Protein 1UPI (pdb70)

CATH classification: 2.60.120.10

Radius of gyration: 16.25 Å; Cα contacts (8 Å, |Δi|>4): 463; chains: 1; bounding box: 45×46×34 Å

Nearest PDB structures (foldseek):
  1upi-assembly1_A  TM=1.005E+00  e=9.737E-41  Mycobacterium tuberculosis
  2c0z-assembly1_A-2  TM=9.681E-01  e=1.392E-24  Streptomyces niveus NCIMB 11891
  4hn1-assembly1_B  TM=9.580E-01  e=3.065E-24  Streptomyces bikiniensis
  4hmz-assembly1_A  TM=9.584E-01  e=1.404E-23  Streptomyces bikiniensis
  1dzt-assembly1_B  TM=9.570E-01  e=3.969E-20  Salmonella enterica subsp. enterica serovar Typhimurium

B-factor: mean 31.11, std 10.79, range [10.07, 73.42]

Sequence (198 aa):
MKARELDVPGAWEITPTIHVDSRGLFFEWLTDHGFRAFAGHSLDVRQVNCSVSSAGVLRGLHFAQLPPSQAKYVTCVSGSVFDVVVDIREGSPTFGRWDSVLLDDQDRRTIYVSEGLAHGFLALQDNSTVMYLSAEYNPQREHTIATDPTLAVDWPLVDGAAPSLSDRDAAAPSFEDVRASGLLPRWEQTQRFIGEMR

Foldseek 3Di:
DDWAADPQGQKIKAFWDWAQDPVGIDTDLDDQVVCCVRLVFGAAWPDKDKDWAAAQAKDFFKWFFDVVIDKKKKAKQAAKKKKKKAQCAPPDPQHLEMDTDIHHNPRTMIMIHAHLITMMIGGHHGRTMMMMTHDDDDVVGMAGAPCAVSSNDDHCAHVHDHGDYDPPNVPGHHSVVCVVVVSGHHPVVSVVSSVVRD

GO terms:
  GO:0008830 dTDP-4-dehydrorhamnose 3,5-epimerase activity (F, IDA)
  GO:0019305 dTDP-rhamnose biosynthetic process (P, IDA)
  GO:0005515 protein binding (F, IPI)
  GO:0008830 dTDP-4-dehydrorhamnose 3,5-epimerase activity (F, IGI)
  GO:0000271 polysaccharide biosynthetic process (P, IGI)

Secondary structure (P-SEA, 3-state):
cbbbbcccccbbbbbccccccccccccccccaaaaaacccccccccbbbbbbbccccccccbbbccccccccbbbbcccccbbbbbcccccccccccccccccccccbbbbbbccccccccccccccbbbbccccccccccccccccccccccccccccbbbbbbcccccccccaaaaaaacccccaaaaaaaaaaac

Structure (mmCIF, N/CA/C/O backbone):
data_1UPI
#
_entry.id   1UPI
#
_cell.length_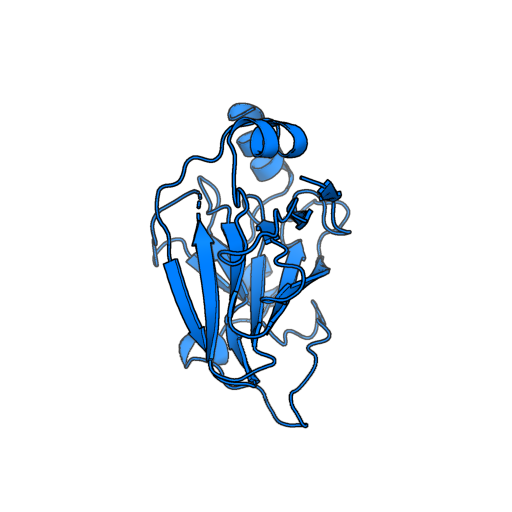a   64.905
_cell.length_b   64.905
_cell.length_c   87.203
_cell.angle_alpha   90.00
_cell.angle_beta   90.00
_cell.angle_gamma   120.00
#
_symmetry.space_group_name_H-M   'P 32 2 1'
#
loop_
_entity.id
_entity.type
_entity.pdbx_description
1 polymer 'DTDP-4-DEHYDRORHAMNOSE 3,5-EPIMERASE'
2 water water
#
loop_
_atom_site.group_PDB
_atom_site.id
_atom_site.type_symbol
_atom_site.label_atom_id
_atom_site.label_alt_id
_atom_site.label_comp_id
_atom_site.label_asym_id
_atom_site.label_entity_id
_atom_site.label_seq_id
_atom_site.pdbx_PDB_ins_code
_atom_site.Cartn_x
_atom_site.Cartn_y
_atom_site.Cartn_z
_atom_site.occupancy
_atom_site.B_iso_or_equiv
_atom_site.auth_seq_id
_atom_site.auth_comp_id
_atom_site.auth_asym_id
_atom_site.auth_atom_id
_atom_site.pdbx_PDB_model_num
ATOM 1 N N . MET A 1 21 ? -12.256 53.926 31.673 1.00 53.76 1 MET A N 1
ATOM 2 C CA . MET A 1 21 ? -12.749 52.965 30.650 1.00 52.69 1 MET A CA 1
ATOM 3 C C . MET A 1 21 ? -12.431 51.499 30.980 1.00 49.26 1 MET A C 1
ATOM 4 O O . MET A 1 21 ? -11.285 51.061 30.779 1.00 50.05 1 MET A O 1
ATOM 9 N N . LYS A 1 22 ? -13.455 50.753 31.422 1.00 42.87 2 LYS A N 1
ATOM 10 C CA . LYS A 1 22 ? -13.307 49.366 31.894 1.00 40.18 2 LYS A CA 1
ATOM 11 C C . LYS A 1 22 ? -12.972 48.403 30.712 1.00 34.89 2 LYS A C 1
ATOM 12 O O . LYS A 1 22 ? -13.615 48.438 29.711 1.00 28.23 2 LYS A O 1
ATOM 23 N N . ALA A 1 23 ? -11.912 47.607 30.845 1.00 29.62 3 ALA A N 1
ATOM 24 C CA . ALA A 1 23 ? -11.434 46.688 29.777 1.00 27.49 3 ALA A CA 1
ATOM 25 C C . ALA A 1 23 ? -11.370 45.297 30.416 1.00 24.37 3 ALA A C 1
ATOM 26 O O . ALA A 1 23 ? -10.772 45.136 31.470 1.00 23.91 3 ALA A O 1
ATOM 28 N N . ARG A 1 24 ? -12.096 44.350 29.835 1.00 24.36 4 ARG A N 1
ATOM 29 C CA . ARG A 1 24 ? -12.201 43.007 30.371 1.00 24.73 4 ARG A CA 1
ATOM 30 C C . ARG A 1 24 ? -11.700 42.066 29.265 1.00 25.72 4 ARG A C 1
ATOM 31 O O . ARG A 1 24 ? -12.281 42.041 28.170 1.00 23.57 4 ARG A O 1
ATOM 39 N N . GLU A 1 25 ? -10.642 41.304 29.556 1.00 26.90 5 GLU A N 1
ATOM 40 C CA . GLU A 1 25 ? -10.202 40.277 28.607 1.00 25.92 5 GLU A CA 1
ATOM 41 C C . GLU A 1 25 ? -11.261 39.201 28.431 1.00 28.47 5 GLU A C 1
ATOM 42 O O . GLU A 1 25 ? -11.894 38.689 29.401 1.00 24.58 5 GLU A O 1
ATOM 48 N N . LEU A 1 26 ? -11.457 38.860 27.162 1.00 24.33 6 LEU A N 1
ATOM 49 C CA . LEU A 1 26 ? -12.425 37.874 26.812 1.00 22.07 6 LEU A CA 1
ATOM 50 C C . LEU A 1 26 ? -11.809 36.465 27.074 1.00 22.32 6 LEU A C 1
ATOM 51 O O . LEU A 1 26 ? -10.603 36.349 27.392 1.00 24.66 6 LEU A O 1
ATOM 56 N N . ASP A 1 27 ? -12.639 35.465 26.877 1.00 29.89 7 ASP A N 1
ATOM 57 C CA . ASP A 1 27 ? -12.199 34.050 26.959 1.00 33.27 7 ASP A CA 1
ATOM 58 C C . ASP A 1 27 ? -11.175 33.686 25.900 1.00 33.40 7 ASP A C 1
ATOM 59 O O . ASP A 1 27 ? -10.463 32.677 26.037 1.00 32.78 7 ASP A O 1
ATOM 64 N N . VAL A 1 28 ? -11.143 34.464 24.807 1.00 26.09 8 VAL A N 1
ATOM 65 C CA . VAL A 1 28 ? -10.067 34.430 23.852 1.00 24.25 8 VAL A CA 1
ATOM 66 C C . VAL A 1 28 ? -9.030 35.462 24.257 1.00 27.14 8 VAL A C 1
ATOM 67 O O . VAL A 1 28 ? -9.240 36.710 24.071 1.00 23.56 8 VAL A O 1
ATOM 71 N N . PRO A 1 29 ? -7.888 35.031 24.749 1.00 28.26 9 PRO A N 1
ATOM 72 C CA . PRO A 1 29 ? -6.861 35.993 25.137 1.00 28.60 9 PRO A CA 1
ATOM 73 C C . PRO A 1 29 ? -6.431 36.894 23.972 1.00 30.61 9 PRO A C 1
ATOM 74 O O . PRO A 1 29 ? -6.334 36.418 22.843 1.00 25.14 9 PRO A O 1
ATOM 78 N N . GLY A 1 30 ? -6.203 38.192 24.240 1.00 28.34 10 GLY A N 1
ATOM 79 C CA . GLY A 1 30 ? -5.846 39.128 23.191 1.00 25.29 10 GLY A CA 1
ATOM 80 C C . GLY A 1 30 ? -7.095 39.743 22.550 1.00 22.07 10 GLY A C 1
ATOM 81 O O . GLY A 1 30 ? -6.963 40.461 21.551 1.00 25.17 10 GLY A O 1
ATOM 82 N N . ALA A 1 31 ? -8.276 39.429 23.042 1.00 19.94 11 ALA A N 1
ATOM 83 C CA . ALA A 1 31 ? -9.509 40.169 22.695 1.00 19.07 11 ALA A CA 1
ATOM 84 C C . ALA A 1 31 ? -10.107 40.713 23.957 1.00 24.17 11 ALA A C 1
ATOM 85 O O . ALA A 1 31 ? -10.078 40.066 24.999 1.00 22.18 11 ALA A O 1
ATOM 87 N N . TRP A 1 32 ? -10.606 41.941 23.894 1.00 19.26 12 TRP A N 1
ATOM 88 C CA . TRP A 1 32 ? -11.103 42.609 25.058 1.00 21.57 12 TRP A CA 1
ATOM 89 C C . TRP A 1 32 ? -12.435 43.287 24.808 1.00 21.93 12 TRP A C 1
ATOM 90 O O . TRP A 1 32 ? -12.685 43.759 23.717 1.00 20.74 12 TRP A O 1
ATOM 110 N N . GLU A 1 33 ? -13.284 43.286 25.825 1.00 19.84 13 GLU A N 1
ATOM 111 C CA . GLU A 1 33 ? -14.494 44.097 25.841 1.00 18.60 13 GLU A CA 1
ATOM 112 C C . GLU A 1 33 ? -14.191 45.379 26.630 1.00 21.65 13 GLU A C 1
ATOM 113 O O . GLU A 1 33 ? -13.775 45.333 27.806 1.00 19.89 13 GLU A O 1
ATOM 119 N N . ILE A 1 34 ? -14.410 46.524 25.979 1.00 20.55 14 ILE A N 1
ATOM 120 C CA . ILE A 1 34 ? -14.176 47.820 26.571 1.00 23.87 14 ILE A CA 1
ATOM 121 C C . ILE A 1 34 ? -15.516 48.477 26.829 1.00 19.75 14 ILE A C 1
ATOM 122 O O . ILE A 1 34 ? -16.392 48.501 25.947 1.00 22.83 14 ILE A O 1
ATOM 127 N N . THR A 1 35 ? -15.699 49.004 28.031 1.00 19.69 15 THR A N 1
ATOM 128 C CA . THR A 1 35 ? -16.918 49.749 28.361 1.00 18.93 15 THR A CA 1
ATOM 129 C C . THR A 1 35 ? -16.540 51.152 28.685 1.00 24.16 15 THR A C 1
ATOM 130 O O . THR A 1 35 ? -15.747 51.362 29.599 1.00 25.08 15 THR A O 1
ATOM 134 N N . PRO A 1 36 ? -17.102 52.135 27.958 1.00 22.99 16 PRO A N 1
ATOM 135 C CA . PRO A 1 36 ? -16.703 53.523 28.166 1.00 22.80 16 PRO A CA 1
ATOM 136 C C . PRO A 1 36 ? -17.360 54.112 29.388 1.00 21.63 16 PRO A C 1
ATOM 137 O O . PRO A 1 36 ? -18.336 53.616 29.902 1.00 21.14 16 PRO A O 1
ATOM 141 N N . THR A 1 37 ? -16.788 55.199 29.815 1.00 20.45 17 THR A N 1
ATOM 142 C CA . THR A 1 37 ? -17.406 56.103 30.800 1.00 26.72 17 THR A CA 1
ATOM 143 C C . THR A 1 37 ? -18.200 57.107 29.979 1.00 22.74 17 THR A C 1
ATOM 144 O O . THR A 1 37 ? -17.583 57.878 29.184 1.00 26.98 17 THR A O 1
ATOM 148 N N . ILE A 1 38 ? -19.512 57.066 30.119 1.00 24.60 18 ILE A N 1
ATOM 149 C CA . ILE A 1 38 ? -20.425 57.887 29.337 1.00 24.59 18 ILE A CA 1
ATOM 150 C C . ILE A 1 38 ? -20.821 59.092 30.200 1.00 28.43 18 ILE A C 1
ATOM 151 O O . ILE A 1 38 ? -21.354 58.925 31.299 1.00 28.68 18 ILE A O 1
ATOM 156 N N . HIS A 1 39 ? -20.565 60.279 29.684 1.00 25.33 19 HIS A N 1
ATOM 157 C CA . HIS A 1 39 ? -20.865 61.520 30.382 1.00 27.05 19 HIS A CA 1
ATOM 158 C C . HIS A 1 39 ? -22.174 62.010 29.837 1.00 30.33 19 HIS A C 1
ATOM 159 O O . HIS A 1 39 ? -22.313 62.259 28.632 1.00 26.83 19 HIS A O 1
ATOM 166 N N . VAL A 1 40 ? -23.169 62.139 30.696 1.00 31.22 20 VAL A N 1
ATOM 167 C CA . VAL A 1 40 ? -24.495 62.513 30.242 1.00 31.99 20 VAL A CA 1
ATOM 168 C C . VAL A 1 40 ? -24.769 63.921 30.770 1.00 32.97 20 VAL A C 1
ATOM 169 O O . VAL A 1 40 ? -24.387 64.274 31.883 1.00 33.31 20 VAL A O 1
ATOM 173 N N . ASP A 1 41 ? -25.350 64.751 29.918 1.00 31.80 21 ASP A N 1
ATOM 174 C CA . ASP A 1 41 ? -25.722 66.114 30.327 1.00 31.87 21 ASP A CA 1
ATOM 175 C C . ASP A 1 41 ? -26.913 66.617 29.516 1.00 29.21 21 ASP A C 1
ATOM 176 O O . ASP A 1 41 ? -27.579 65.851 28.770 1.00 33.53 21 ASP A O 1
ATOM 181 N N . SER A 1 42 ? -27.234 67.893 29.696 1.00 32.30 22 SER A N 1
ATOM 182 C CA . SER A 1 42 ? -28.420 68.459 29.058 1.00 32.68 22 SER A CA 1
ATOM 183 C C . SER A 1 42 ? -28.359 68.400 27.526 1.00 31.47 22 SER A C 1
ATOM 184 O O . SER A 1 42 ? -29.402 68.329 26.865 1.00 36.63 22 SER A O 1
ATOM 187 N N . ARG A 1 43 ? -27.137 68.424 26.979 1.00 32.26 23 ARG A N 1
ATOM 188 C CA . ARG A 1 43 ? -26.931 68.365 25.535 1.00 30.50 23 ARG A CA 1
ATOM 189 C C . ARG A 1 43 ? -27.062 66.994 24.954 1.00 29.58 23 ARG A C 1
ATOM 190 O O . ARG A 1 43 ? -27.331 66.858 23.784 1.00 28.16 23 ARG A O 1
ATOM 198 N N . GLY A 1 44 ? -26.866 65.956 25.764 1.00 29.71 24 GLY A N 1
ATOM 199 C CA . GLY A 1 44 ? -26.904 64.603 25.243 1.00 29.10 24 GLY A CA 1
ATOM 200 C C . GLY A 1 44 ? -25.872 63.836 26.026 1.00 26.43 24 GLY A C 1
ATOM 201 O O . GLY A 1 44 ? -25.818 63.933 27.233 1.00 26.42 24 GLY A O 1
ATOM 202 N N . LEU A 1 45 ? -24.991 63.119 25.319 1.00 28.06 25 LEU A N 1
ATOM 203 C CA . LEU A 1 45 ? -23.891 62.454 25.970 1.00 25.99 25 LEU A CA 1
ATOM 204 C C . LEU A 1 45 ? -22.587 62.559 25.143 1.00 24.68 25 LEU A C 1
ATOM 205 O O . LEU A 1 45 ? -22.662 62.876 23.950 1.00 23.72 25 LEU A O 1
ATOM 210 N N . PHE A 1 46 ? -21.457 62.323 25.816 1.00 25.28 26 PHE A N 1
ATOM 211 C CA . PHE A 1 46 ? -20.112 62.282 25.231 1.00 24.99 26 PHE A CA 1
ATOM 212 C C . PHE A 1 46 ? -19.347 61.170 25.885 1.00 27.21 26 PHE A C 1
ATOM 213 O O . PHE A 1 46 ? -19.501 60.926 27.087 1.00 22.33 26 PHE A O 1
ATOM 228 N N . PHE A 1 47 ? -18.464 60.553 25.110 1.00 21.23 27 PHE A N 1
ATOM 229 C CA . PHE A 1 47 ? -17.506 59.672 25.717 1.00 21.49 27 PHE A CA 1
ATOM 230 C C . PHE A 1 47 ? -16.254 59.601 24.877 1.00 19.76 27 PHE A C 1
ATOM 231 O O . PHE A 1 47 ? -16.274 59.939 23.681 1.00 19.99 27 PHE A O 1
ATOM 239 N N . GLU A 1 48 ? -15.176 59.116 25.479 1.00 19.95 28 GLU A N 1
ATOM 240 C CA . GLU A 1 48 ? -13.957 58.890 24.743 1.00 20.41 28 GLU A CA 1
ATOM 241 C C . GLU A 1 48 ? -14.031 57.422 24.297 1.00 20.46 28 GLU A C 1
ATOM 242 O O . GLU A 1 48 ? -14.164 56.504 25.132 1.00 22.54 28 GLU A O 1
ATOM 248 N N . TRP A 1 49 ? -14.098 57.218 23.005 1.00 17.35 29 TRP A N 1
ATOM 249 C CA . TRP A 1 49 ? -14.145 55.879 22.440 1.00 18.11 29 TRP A CA 1
ATOM 250 C C . TRP A 1 49 ? -12.804 55.173 22.568 1.00 19.39 29 TRP A C 1
ATOM 251 O O . TRP A 1 49 ? -12.721 54.009 23.029 1.00 17.07 29 TRP A O 1
ATOM 262 N N . LEU A 1 50 ? -11.774 55.838 22.108 1.00 18.02 30 LEU A N 1
ATOM 263 C CA . LEU A 1 50 ? -10.430 55.381 22.300 1.00 17.56 30 LEU A CA 1
ATOM 264 C C . LEU A 1 50 ? -9.654 56.500 22.918 1.00 15.76 30 LEU A C 1
ATOM 265 O O . LEU A 1 50 ? -9.733 57.647 22.465 1.00 18.70 30 LEU A O 1
ATOM 270 N N . THR A 1 51 ? -8.765 56.152 23.827 1.00 18.51 31 THR A N 1
ATOM 271 C CA . THR A 1 51 ? -7.668 57.018 24.164 1.00 17.13 31 THR A CA 1
ATOM 272 C C . THR A 1 51 ? -6.405 56.194 24.128 1.00 20.23 31 THR A C 1
ATOM 273 O O . THR A 1 51 ? -6.422 55.036 24.424 1.00 21.32 31 THR A O 1
ATOM 277 N N . ASP A 1 52 ? -5.315 56.833 23.789 1.00 20.00 32 ASP A N 1
ATOM 278 C CA . ASP A 1 52 ? -4.035 56.176 23.704 1.00 21.97 32 ASP A CA 1
ATOM 279 C C . ASP A 1 52 ? -3.668 55.642 25.073 1.00 23.54 32 ASP A C 1
ATOM 280 O O . ASP A 1 52 ? -3.254 54.481 25.203 1.00 24.30 32 ASP A O 1
ATOM 285 N N . HIS A 1 53 ? -3.907 56.414 26.123 1.00 26.77 33 HIS A N 1
ATOM 286 C CA . HIS A 1 53 ? -3.511 55.937 27.469 1.00 26.99 33 HIS A CA 1
ATOM 287 C C . HIS A 1 53 ? -4.337 54.735 27.888 1.00 23.54 33 HIS A C 1
ATOM 288 O O . HIS A 1 53 ? -3.788 53.769 28.424 1.00 27.59 33 HIS A O 1
ATOM 295 N N . GLY A 1 54 ? -5.629 54.757 27.600 1.00 18.28 34 GLY A N 1
ATOM 296 C CA . GLY A 1 54 ? -6.574 53.714 27.950 1.00 22.03 34 GLY A CA 1
ATOM 297 C C . GLY A 1 54 ? -6.254 52.450 27.150 1.00 22.34 34 GLY A C 1
ATOM 298 O O . GLY A 1 54 ? -6.245 51.362 27.704 1.00 24.06 34 GLY A O 1
ATOM 299 N N . PHE A 1 55 ? -5.974 52.615 25.858 1.00 20.95 35 PHE A N 1
ATOM 300 C CA . PHE A 1 55 ? -5.633 51.506 24.983 1.00 18.09 35 PHE A CA 1
ATOM 301 C C . PHE A 1 55 ? -4.343 50.856 25.442 1.00 24.32 35 PHE A C 1
ATOM 302 O O . PHE A 1 55 ? -4.275 49.606 25.654 1.00 22.53 35 PHE A O 1
ATOM 310 N N . ARG A 1 56 ? -3.326 51.679 25.596 1.00 23.20 36 ARG A N 1
ATOM 311 C CA . ARG A 1 56 ? -2.006 51.160 25.996 1.00 30.57 36 ARG A CA 1
ATOM 312 C C . ARG A 1 56 ? -2.100 50.346 27.263 1.00 30.69 36 ARG A C 1
ATOM 313 O O . ARG A 1 56 ? -1.368 49.359 27.408 1.00 35.25 36 ARG A O 1
ATOM 321 N N . ALA A 1 57 ? -2.999 50.714 28.169 1.00 29.61 37 ALA A N 1
ATOM 322 C CA . ALA A 1 57 ? -3.116 50.088 29.486 1.00 31.75 37 ALA A CA 1
ATOM 323 C C . ALA A 1 57 ? -3.444 48.617 29.422 1.00 31.49 37 ALA A C 1
ATOM 324 O O . ALA A 1 57 ? -3.019 47.838 30.270 1.00 32.34 37 ALA A O 1
ATOM 326 N N . PHE A 1 58 ? -4.315 48.265 28.494 1.00 28.81 38 PHE A N 1
ATOM 327 C CA . PHE A 1 58 ? -4.746 46.903 28.375 1.00 28.82 38 PHE A CA 1
ATOM 328 C C . PHE A 1 58 ? -3.943 46.192 27.273 1.00 28.95 38 PHE A C 1
ATOM 329 O O . PHE A 1 58 ? -3.650 44.996 27.416 1.00 33.12 38 PHE A O 1
ATOM 337 N N . ALA A 1 59 ? -3.572 46.896 26.195 1.00 28.10 39 ALA A N 1
ATOM 338 C CA . ALA A 1 59 ? -2.945 46.265 25.036 1.00 32.48 39 ALA A CA 1
ATOM 339 C C . ALA A 1 59 ? -1.404 46.274 25.155 1.00 33.34 39 ALA A C 1
ATOM 340 O O . ALA A 1 59 ? -0.730 45.526 24.496 1.00 36.61 39 ALA A O 1
ATOM 342 N N . GLY A 1 60 ? -0.864 47.096 26.026 1.00 35.76 40 GLY A N 1
ATOM 343 C CA . GLY A 1 60 ? 0.581 47.238 26.190 1.00 34.83 40 GLY A CA 1
ATOM 344 C C . GLY A 1 60 ? 1.312 47.968 25.084 1.00 31.26 40 GLY A C 1
ATOM 345 O O . GLY A 1 60 ? 2.538 48.016 25.095 1.00 35.68 40 GLY A O 1
ATOM 346 N N . HIS A 1 61 ? 0.601 48.511 24.090 1.00 28.14 41 HIS A N 1
ATOM 347 C CA . HIS A 1 61 ? 1.214 49.308 23.036 1.00 26.91 41 HIS A CA 1
ATOM 348 C C . HIS A 1 61 ? 0.122 50.225 22.469 1.00 25.14 41 HIS A C 1
ATOM 349 O O . HIS A 1 61 ? -1.033 50.081 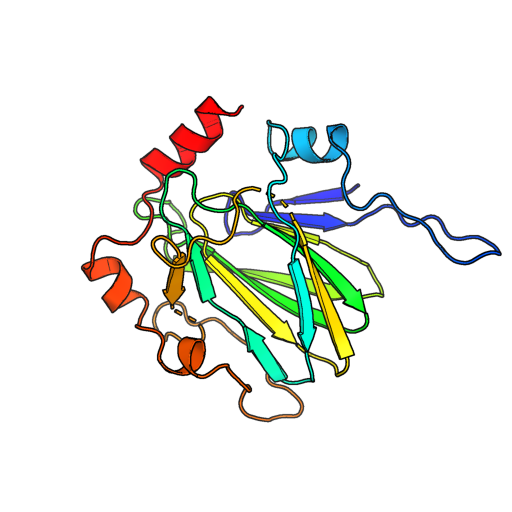22.864 1.00 28.46 41 HIS A O 1
ATOM 356 N N . SER A 1 62 ? 0.512 51.144 21.589 1.00 27.57 42 SER A N 1
ATOM 357 C CA . SER A 1 62 ? -0.407 52.123 21.028 1.00 25.17 42 SER A CA 1
ATOM 358 C C . SER A 1 62 ? -1.051 51.500 19.826 1.00 26.40 42 SER A C 1
ATOM 359 O O . SER A 1 62 ? -0.407 50.784 19.078 1.00 27.48 42 SER A O 1
ATOM 362 N N . LEU A 1 63 ? -2.319 51.798 19.618 1.00 19.68 43 LEU A N 1
ATOM 363 C CA . LEU A 1 63 ? -2.958 51.415 18.399 1.00 21.35 43 LEU A CA 1
ATOM 364 C C . LEU A 1 63 ? -2.605 52.310 17.185 1.00 23.60 43 LEU A C 1
ATOM 365 O O . LEU A 1 63 ? -2.845 53.512 17.161 1.00 19.64 43 LEU A O 1
ATOM 370 N N . ASP A 1 64 ? -2.003 51.724 16.167 1.00 22.99 44 ASP A N 1
ATOM 371 C CA . ASP A 1 64 ? -1.652 52.419 14.933 1.00 22.21 44 ASP A CA 1
ATOM 372 C C . ASP A 1 64 ? -2.796 52.358 13.946 1.00 24.36 44 ASP A C 1
ATOM 373 O O . ASP A 1 64 ? -2.917 51.443 13.105 1.00 25.14 44 ASP A O 1
ATOM 378 N N . VAL A 1 65 ? -3.655 53.363 13.998 1.00 17.44 45 VAL A N 1
ATOM 379 C CA . VAL A 1 65 ? -4.821 53.425 13.138 1.00 18.03 45 VAL A CA 1
ATOM 380 C C . VAL A 1 65 ? -4.477 53.808 11.735 1.00 20.97 45 VAL A C 1
ATOM 381 O O . VAL A 1 65 ? -4.081 54.949 11.445 1.00 24.81 45 VAL A O 1
ATOM 385 N N . ARG A 1 66 ? -4.565 52.847 10.826 1.00 17.36 46 ARG A N 1
ATOM 386 C CA . ARG A 1 66 ? -4.278 53.044 9.427 1.00 17.79 46 ARG A CA 1
ATOM 387 C C . ARG A 1 66 ? -5.476 53.123 8.508 1.00 21.08 46 ARG A C 1
ATOM 388 O O . ARG A 1 66 ? -5.384 53.515 7.364 1.00 20.17 46 ARG A O 1
ATOM 396 N N . GLN A 1 67 ? -6.610 52.698 9.047 1.00 17.02 47 GLN A N 1
ATOM 397 C CA . GLN A 1 67 ? -7.877 52.702 8.351 1.00 17.31 47 GLN A CA 1
ATOM 398 C C . GLN A 1 67 ? -8.981 52.621 9.375 1.00 14.28 47 GLN A C 1
ATOM 399 O O . GLN A 1 67 ? -8.816 52.111 10.464 1.00 16.24 47 GLN A O 1
ATOM 405 N N . VAL A 1 68 ? -10.102 53.277 9.040 1.00 15.95 48 VAL A N 1
ATOM 406 C CA . VAL A 1 68 ? -11.329 53.242 9.779 1.00 15.68 48 VAL A CA 1
ATOM 407 C C . VAL A 1 68 ? -12.501 53.035 8.830 1.00 14.96 48 VAL A C 1
ATOM 408 O O . VAL A 1 68 ? -12.710 53.726 7.876 1.00 17.36 48 VAL A O 1
ATOM 412 N N . ASN A 1 69 ? -13.275 51.987 9.113 1.00 17.01 49 ASN A N 1
ATOM 413 C CA . ASN A 1 69 ? -14.378 51.574 8.305 1.00 18.26 49 ASN A CA 1
ATOM 414 C C . ASN A 1 69 ? -15.691 51.712 9.037 1.00 17.09 49 ASN A C 1
ATOM 415 O O . ASN A 1 69 ? -15.734 51.727 10.251 1.00 18.58 49 ASN A O 1
ATOM 420 N N . CYS A 1 70 ? -16.767 51.831 8.293 1.00 18.04 50 CYS A N 1
ATOM 421 C CA . CYS A 1 70 ? -18.096 51.982 8.821 1.00 19.72 50 CYS A CA 1
ATOM 422 C C . CYS A 1 70 ? -19.065 51.163 7.955 1.00 20.76 50 CYS A C 1
ATOM 423 O O . CYS A 1 70 ? -19.008 51.203 6.724 1.00 20.61 50 CYS A O 1
ATOM 426 N N . SER A 1 71 ? -19.932 50.397 8.584 1.00 21.20 51 SER A N 1
ATOM 427 C CA . SER A 1 71 ? -20.993 49.732 7.890 1.00 22.75 51 SER A CA 1
ATOM 428 C C . SER A 1 71 ? -22.317 50.031 8.555 1.00 19.28 51 SER A C 1
ATOM 429 O O . SER A 1 71 ? -22.401 50.247 9.787 1.00 18.58 51 SER A O 1
ATOM 432 N N . VAL A 1 72 ? -23.388 49.980 7.740 1.00 21.17 52 VAL A N 1
ATOM 433 C CA . VAL A 1 72 ? -24.722 50.013 8.242 1.00 23.12 52 VAL A CA 1
ATOM 434 C C . VAL A 1 72 ? -25.365 48.711 7.733 1.00 24.79 52 VAL A C 1
ATOM 435 O O . VAL A 1 72 ? -25.202 48.298 6.551 1.00 26.28 52 VAL A O 1
ATOM 439 N N . SER A 1 73 ? -25.996 48.039 8.683 1.00 26.71 53 SER A N 1
ATOM 440 C CA . SER A 1 73 ? -26.532 46.717 8.433 1.00 25.75 53 SER A CA 1
ATOM 441 C C . SER A 1 73 ? -27.986 46.601 8.860 1.00 21.05 53 SER A C 1
ATOM 442 O O . SER A 1 73 ? -28.406 47.082 9.898 1.00 24.33 53 SER A O 1
ATOM 445 N N . SER A 1 74 ? -28.758 45.872 8.069 1.00 25.59 54 SER A N 1
ATOM 446 C CA . SER A 1 74 ? -30.112 45.559 8.548 1.00 29.43 54 SER A CA 1
ATOM 447 C C . SER A 1 74 ? -30.093 44.299 9.423 1.00 28.52 54 SER A C 1
ATOM 448 O O . SER A 1 74 ? -29.075 43.603 9.538 1.00 28.57 54 SER A O 1
ATOM 451 N N . ALA A 1 75 ? -31.193 44.069 10.103 1.00 29.93 55 ALA A N 1
ATOM 452 C CA . ALA A 1 75 ? -31.346 42.971 11.049 1.00 33.11 55 ALA A CA 1
ATOM 453 C C . ALA A 1 75 ? -31.031 41.647 10.370 1.00 31.90 55 ALA A C 1
ATOM 454 O O . ALA A 1 75 ? -31.408 41.438 9.226 1.00 35.55 55 ALA A O 1
ATOM 456 N N . GLY A 1 76 ? -30.241 40.784 11.027 1.00 32.06 56 GLY A N 1
ATOM 457 C CA . GLY A 1 76 ? -29.854 39.501 10.464 1.00 28.22 56 GLY A CA 1
ATOM 458 C C . GLY A 1 76 ? -28.674 39.431 9.504 1.00 31.10 56 GLY A C 1
ATOM 459 O O . GLY A 1 76 ? -28.246 38.357 9.080 1.00 31.01 56 GLY A O 1
ATOM 460 N N . VAL A 1 77 ? -28.050 40.568 9.221 1.00 29.42 57 VAL A N 1
ATOM 461 C CA . VAL A 1 77 ? -26.880 40.551 8.399 1.00 23.00 57 VAL A CA 1
ATOM 462 C C . VAL A 1 77 ? -25.701 40.037 9.227 1.00 25.71 57 VAL A C 1
ATOM 463 O O . VAL A 1 77 ? -25.501 40.477 10.337 1.00 25.06 57 VAL A O 1
ATOM 467 N N . LEU A 1 78 ? -24.947 39.126 8.675 1.00 26.16 58 LEU A N 1
ATOM 468 C CA . LEU A 1 78 ? -23.776 38.576 9.327 1.00 28.55 58 LEU A CA 1
ATOM 469 C C . LEU A 1 78 ? -22.577 38.847 8.422 1.00 27.17 58 LEU A C 1
ATOM 470 O O . LEU A 1 78 ? -22.545 38.435 7.251 1.00 24.67 58 LEU A O 1
ATOM 475 N N . ARG A 1 79 ? -21.595 39.590 8.957 1.00 25.36 59 ARG A N 1
ATOM 476 C CA . ARG A 1 79 ? -20.362 39.837 8.280 1.00 21.51 59 ARG A CA 1
ATOM 477 C C . ARG A 1 79 ? -19.251 39.128 8.998 1.00 26.53 59 ARG A C 1
ATOM 478 O O . ARG A 1 79 ? -19.100 39.322 10.185 1.00 24.14 59 ARG A O 1
ATOM 486 N N . GLY A 1 80 ? -18.496 38.311 8.291 1.00 25.60 60 GLY A N 1
ATOM 487 C CA . GLY A 1 80 ? -17.433 37.555 8.896 1.00 24.48 60 GLY A CA 1
ATOM 488 C C . GLY A 1 80 ? -17.360 36.169 8.311 1.00 27.40 60 GLY A C 1
ATOM 489 O O . GLY A 1 80 ? -18.153 35.828 7.436 1.00 30.27 60 GLY A O 1
ATOM 490 N N . LEU A 1 81 ? -16.404 35.381 8.769 1.00 24.02 61 LEU A N 1
ATOM 491 C CA . LEU A 1 81 ? -15.450 35.729 9.802 1.00 24.07 61 LEU A CA 1
ATOM 492 C C . LEU A 1 81 ? -14.128 36.054 9.152 1.00 23.62 61 LEU A C 1
ATOM 493 O O . LEU A 1 81 ? -13.609 35.273 8.378 1.00 24.39 61 LEU A O 1
ATOM 498 N N . HIS A 1 82 ? -13.599 37.250 9.401 1.00 20.83 62 HIS A N 1
ATOM 499 C CA . HIS A 1 82 ? -12.407 37.717 8.714 1.00 19.57 62 HIS A CA 1
ATOM 500 C C . HIS A 1 82 ? -11.201 37.728 9.567 1.00 18.11 62 HIS A C 1
ATOM 501 O O . HIS A 1 82 ? -11.305 38.028 10.776 1.00 22.41 62 HIS A O 1
ATOM 508 N N . PHE A 1 83 ? -10.067 37.528 8.933 1.00 19.46 63 PHE A N 1
ATOM 509 C CA . PHE A 1 83 ? -8.778 37.722 9.524 1.00 19.85 63 PHE A CA 1
ATOM 510 C C . PHE A 1 83 ? -7.797 38.167 8.490 1.00 20.16 63 PHE A C 1
ATOM 511 O O . PHE A 1 83 ? -8.051 38.078 7.290 1.00 25.10 63 PHE A O 1
ATOM 519 N N . ALA A 1 84 ? -6.649 38.632 8.955 1.00 20.14 64 ALA A N 1
ATOM 520 C CA . ALA A 1 84 ? -5.557 39.024 8.100 1.00 23.02 64 ALA A CA 1
ATOM 521 C C . ALA A 1 84 ? -4.281 38.300 8.506 1.00 23.96 64 ALA A C 1
ATOM 522 O O . ALA A 1 84 ? -3.942 38.146 9.684 1.00 22.78 64 ALA A O 1
ATOM 524 N N . GLN A 1 85 ? -3.539 37.851 7.492 1.00 30.04 65 GLN A N 1
ATOM 525 C CA . GLN A 1 85 ? -2.267 37.160 7.721 1.00 31.48 65 GLN A CA 1
ATOM 526 C C . GLN A 1 85 ? -1.235 37.995 8.480 1.00 32.87 65 GLN A C 1
ATOM 527 O O . GLN A 1 85 ? -1.127 39.203 8.298 1.00 29.61 65 GLN A O 1
ATOM 533 N N . LEU A 1 86 ? -0.458 37.339 9.322 1.00 30.52 66 LEU A N 1
ATOM 534 C CA . LEU A 1 86 ? 0.613 38.008 10.001 1.00 36.32 66 LEU A CA 1
ATOM 535 C C . LEU A 1 86 ? 1.883 37.965 9.116 1.00 39.64 66 LEU A C 1
ATOM 536 O O . LEU A 1 86 ? 2.046 36.999 8.371 1.00 41.27 66 LEU A O 1
ATOM 541 N N . PRO A 1 87 ? 2.722 39.014 9.094 1.00 39.32 67 PRO A N 1
ATOM 542 C CA . PRO A 1 87 ? 2.427 40.349 9.609 1.00 39.09 67 PRO A CA 1
ATOM 543 C C . PRO A 1 87 ? 1.925 41.259 8.459 1.00 39.61 67 PRO A C 1
ATOM 544 O O . PRO A 1 87 ? 2.037 40.877 7.275 1.00 39.88 67 PRO A O 1
ATOM 548 N N . PRO A 1 88 ? 1.363 42.423 8.786 1.00 36.33 68 PRO A N 1
ATOM 549 C CA . PRO A 1 88 ? 1.143 42.871 10.174 1.00 32.22 68 PRO A CA 1
ATOM 550 C C . PRO A 1 88 ? -0.219 42.434 10.713 1.00 30.73 68 PRO A C 1
ATOM 551 O O . PRO A 1 88 ? -0.587 42.897 11.786 1.00 27.59 68 PRO A O 1
ATOM 555 N N . SER A 1 89 ? -0.947 41.606 9.970 1.00 28.57 69 SER A N 1
ATOM 556 C CA . SER A 1 89 ? -2.330 41.246 10.256 1.00 26.96 69 SER A CA 1
ATOM 557 C C . S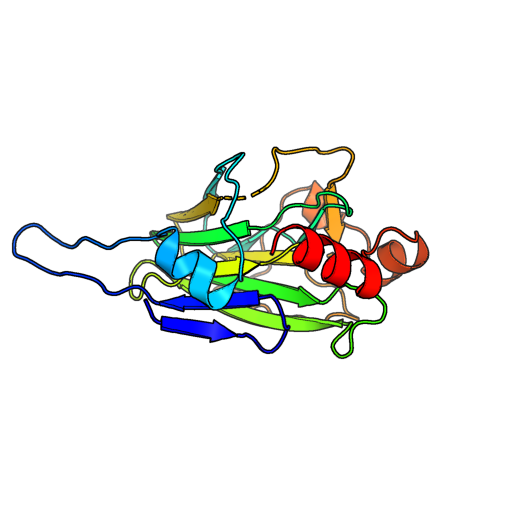ER A 1 89 ? -3.190 42.538 10.303 1.00 26.05 69 SER A C 1
ATOM 558 O O . SER A 1 89 ? -2.905 43.480 9.602 1.00 21.74 69 SER A O 1
ATOM 561 N N . GLN A 1 90 ? -4.249 42.533 11.071 1.00 24.38 70 GLN A N 1
ATOM 562 C CA . GLN A 1 90 ? -5.142 43.718 11.142 1.00 23.25 70 GLN A CA 1
ATOM 563 C C . GLN A 1 90 ? -5.927 43.651 12.441 1.00 24.41 70 GLN A C 1
ATOM 564 O O . GLN A 1 90 ? -6.908 42.914 12.551 1.00 25.84 70 GLN A O 1
ATOM 570 N N . ALA A 1 91 ? -5.443 44.378 13.443 1.00 18.96 71 ALA A N 1
ATOM 571 C CA . ALA A 1 91 ? -6.141 44.513 14.736 1.00 18.64 71 ALA A CA 1
ATOM 572 C C . ALA A 1 91 ? -7.341 45.416 14.488 1.00 17.64 71 ALA A C 1
ATOM 573 O O . ALA A 1 91 ? -7.236 46.333 13.640 1.00 20.18 71 ALA A O 1
ATOM 575 N N . LYS A 1 92 ? -8.434 45.171 15.197 1.00 18.42 72 LYS A N 1
ATOM 576 C CA . LYS A 1 92 ? -9.697 45.902 15.020 1.00 14.99 72 LYS A CA 1
ATOM 577 C C . LYS A 1 92 ? -10.249 46.387 16.350 1.00 19.77 72 LYS A C 1
ATOM 578 O O . LYS A 1 92 ? -10.324 45.620 17.315 1.00 18.97 72 LYS A O 1
ATOM 584 N N . TYR A 1 93 ? -10.724 47.649 16.393 1.00 15.45 73 TYR A N 1
ATOM 585 C CA . TYR A 1 93 ? -11.294 48.199 17.584 1.00 14.27 73 TYR A CA 1
ATOM 586 C C . TYR A 1 93 ? -12.693 48.595 17.164 1.00 18.75 73 TYR A C 1
ATOM 587 O O . TYR A 1 93 ? -12.912 49.513 16.372 1.00 14.19 73 TYR A O 1
ATOM 596 N N . VAL A 1 94 ? -13.662 47.821 17.630 1.00 14.84 74 VAL A N 1
ATOM 597 C CA . VAL A 1 94 ? -14.948 47.745 16.950 1.00 16.89 74 VAL A CA 1
ATOM 598 C C . VAL A 1 94 ? -16.079 48.199 17.855 1.00 17.38 74 VAL A C 1
ATOM 599 O O . VAL A 1 94 ? -16.168 47.800 19.002 1.00 17.68 74 VAL A O 1
ATOM 603 N N . THR A 1 95 ? -16.954 49.091 17.388 1.00 14.58 75 THR A N 1
ATOM 604 C CA . THR A 1 95 ? -18.077 49.523 18.146 1.00 17.60 75 THR A CA 1
ATOM 605 C C . THR A 1 95 ? -19.303 49.702 17.288 1.00 17.15 75 THR A C 1
ATOM 606 O O . THR A 1 95 ? -19.243 49.809 16.049 1.00 18.15 75 THR A O 1
ATOM 610 N N . CYS A 1 96 ? -20.444 49.675 17.974 1.00 18.67 76 CYS A N 1
ATOM 611 C CA . CYS A 1 96 ? -21.721 49.945 17.398 1.00 19.07 76 CYS A CA 1
ATOM 612 C C . CYS A 1 96 ? -22.246 51.283 17.890 1.00 18.53 76 CYS A C 1
ATOM 613 O O . CYS A 1 96 ? -22.377 51.554 19.117 1.00 18.53 76 CYS A O 1
ATOM 616 N N . VAL A 1 97 ? -22.574 52.146 16.925 1.00 23.52 77 VAL A N 1
ATOM 617 C CA . VAL A 1 97 ? -22.990 53.514 17.250 1.00 24.51 77 VAL A CA 1
ATOM 618 C C . VAL A 1 97 ? -24.487 53.765 17.021 1.00 27.15 77 VAL A C 1
ATOM 619 O O . VAL A 1 97 ? -24.981 54.835 17.334 1.00 25.81 77 VAL A O 1
ATOM 623 N N . SER A 1 98 ? -25.192 52.799 16.449 1.00 27.51 78 SER A N 1
ATOM 624 C CA . SER A 1 98 ? -26.648 52.864 16.312 1.00 26.59 78 SER A CA 1
ATOM 625 C C . SER A 1 98 ? -27.127 51.420 16.157 1.00 24.38 78 SER A C 1
ATOM 626 O O . SER A 1 98 ? -26.464 50.60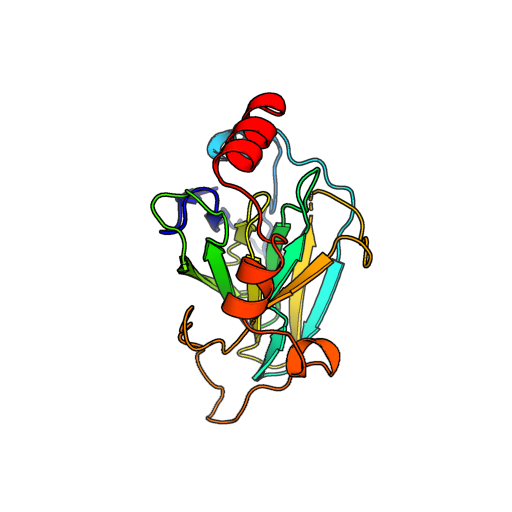7 15.535 1.00 22.48 78 SER A O 1
ATOM 629 N N . GLY A 1 99 ? -28.260 51.066 16.749 1.00 28.18 79 GLY A N 1
ATOM 630 C CA . GLY A 1 99 ? -28.674 49.671 16.692 1.00 26.19 79 GLY A CA 1
ATOM 631 C C . GLY A 1 99 ? -27.894 48.755 17.653 1.00 22.01 79 GLY A C 1
ATOM 632 O O . GLY A 1 99 ? -27.417 49.176 18.713 1.00 22.91 79 GLY A O 1
ATOM 633 N N . SER A 1 100 ? -27.764 47.493 17.267 1.00 23.10 80 SER A N 1
ATOM 634 C CA . SER A 1 100 ? -27.017 46.503 18.058 1.00 23.78 80 SER A CA 1
ATOM 635 C C . SER A 1 100 ? -26.533 45.372 17.180 1.00 22.29 80 SER A C 1
ATOM 636 O O . SER A 1 100 ? -27.136 45.042 16.172 1.00 26.08 80 SER A O 1
ATOM 639 N N . VAL A 1 101 ? -25.356 44.844 17.516 1.00 25.17 81 VAL A N 1
ATOM 640 C CA . VAL A 1 101 ? -24.794 43.692 16.852 1.00 24.88 81 VAL A CA 1
ATOM 641 C C . VAL A 1 101 ? -24.161 42.751 17.913 1.00 23.84 81 VAL A C 1
ATOM 642 O O . VAL A 1 101 ? -23.662 43.176 18.964 1.00 22.38 81 VAL A O 1
ATOM 646 N N . PHE A 1 102 ? -24.222 41.451 17.620 1.00 22.63 82 PHE A N 1
ATOM 647 C CA . PHE A 1 102 ? -23.647 40.442 18.413 1.00 23.96 82 PHE A CA 1
ATOM 648 C C . PHE A 1 102 ? -22.330 40.167 17.710 1.00 20.47 82 PHE A C 1
ATOM 649 O O . PHE A 1 102 ? -22.291 39.711 16.559 1.00 19.06 82 PHE A O 1
ATOM 657 N N . ASP A 1 103 ? -21.240 40.571 18.360 1.00 21.74 83 ASP A N 1
ATOM 658 C CA . ASP A 1 103 ? -19.913 40.453 17.809 1.00 23.10 83 ASP A CA 1
ATOM 659 C C . ASP A 1 103 ? -19.105 39.275 18.355 1.00 24.26 83 ASP A C 1
ATOM 660 O O . ASP A 1 103 ? -19.074 39.045 19.560 1.00 23.56 83 ASP A O 1
ATOM 665 N N . VAL A 1 104 ? -18.479 38.530 17.458 1.00 24.03 84 VAL A N 1
ATOM 666 C CA . VAL A 1 104 ? -17.708 37.331 17.780 1.00 19.55 84 VAL A CA 1
ATOM 667 C C . VAL A 1 104 ? -16.269 37.424 17.405 1.00 19.33 84 VAL A C 1
ATOM 668 O O . VAL A 1 104 ? -15.917 37.860 16.308 1.00 20.04 84 VAL A O 1
ATOM 672 N N . VAL A 1 105 ? -15.412 37.000 18.313 1.00 17.52 85 VAL A N 1
ATOM 673 C CA . VAL A 1 105 ? -13.999 36.800 18.044 1.00 17.76 85 VAL A CA 1
ATOM 674 C C . VAL A 1 105 ? -13.614 35.291 18.195 1.00 19.98 85 VAL A C 1
ATOM 675 O O . VAL A 1 105 ? -14.060 34.606 19.109 1.00 21.22 85 VAL A O 1
ATOM 679 N N . VAL A 1 106 ? -12.834 34.806 17.253 1.00 18.50 86 VAL A N 1
ATOM 680 C CA . VAL A 1 106 ? -12.407 33.380 17.213 1.00 16.35 86 VAL A CA 1
ATOM 681 C C . VAL A 1 106 ? -10.935 33.262 17.309 1.00 18.17 86 VAL A C 1
ATOM 682 O O . VAL A 1 106 ? -10.163 33.965 16.625 1.00 20.27 86 VAL A O 1
ATOM 686 N N . ASP A 1 107 ? -10.478 32.415 18.233 1.00 19.32 87 ASP A N 1
ATOM 687 C CA . ASP A 1 107 ? -9.060 32.146 18.316 1.00 21.06 87 ASP A CA 1
ATOM 688 C C . ASP A 1 107 ? -8.634 31.170 17.231 1.00 24.03 87 ASP A C 1
ATOM 689 O O . ASP A 1 107 ? -8.769 29.969 17.400 1.00 23.97 87 ASP A O 1
ATOM 694 N N . ILE A 1 108 ? -8.045 31.687 16.175 1.00 21.46 88 ILE A N 1
ATOM 695 C CA . ILE A 1 108 ? -7.591 30.914 15.040 1.00 21.64 88 ILE A CA 1
ATOM 696 C C . ILE A 1 108 ? -6.086 30.806 15.033 1.00 21.56 88 ILE A C 1
ATOM 697 O O . ILE A 1 108 ? -5.515 30.505 13.991 1.00 22.68 88 ILE A O 1
ATOM 704 N N . ARG A 1 109 ? -5.437 31.080 16.164 1.00 20.66 89 ARG A N 1
ATOM 705 C CA . ARG A 1 109 ? -3.982 31.147 16.220 1.00 20.42 89 ARG A CA 1
ATOM 706 C C . ARG A 1 109 ? -3.497 29.719 16.557 1.00 22.46 89 ARG A C 1
ATOM 707 O O . ARG A 1 109 ? -3.588 29.282 17.688 1.00 23.25 89 ARG A O 1
ATOM 715 N N . GLU A 1 110 ? -2.957 29.013 15.572 1.00 27.72 90 GLU A N 1
ATOM 716 C CA . GLU A 1 110 ? -2.420 27.648 15.843 1.00 25.76 90 GLU A CA 1
ATOM 717 C C . GLU A 1 110 ? -1.346 27.626 16.889 1.00 27.58 90 GLU A C 1
ATOM 718 O O . GLU A 1 110 ? -0.401 28.451 16.866 1.00 27.30 90 GLU A O 1
ATOM 724 N N . GLY A 1 111 ? -1.443 26.638 17.784 1.00 28.88 91 GLY A N 1
ATOM 725 C CA . GLY A 1 111 ? -0.597 26.544 18.962 1.00 30.99 91 GLY A CA 1
ATOM 726 C C . GLY A 1 111 ? -1.100 27.301 20.188 1.00 31.22 91 GLY A C 1
ATOM 727 O O . GLY A 1 111 ? -0.610 27.129 21.319 1.00 28.83 91 GLY A O 1
ATOM 728 N N . SER A 1 112 ? -2.079 28.183 19.992 1.00 31.72 92 SER A N 1
ATOM 729 C CA . SER A 1 112 ? -2.647 28.874 21.141 1.00 30.62 92 SER A CA 1
ATOM 730 C C . SER A 1 112 ? -3.346 27.861 22.067 1.00 31.56 92 SER A C 1
ATOM 731 O O . SER A 1 112 ? -4.020 26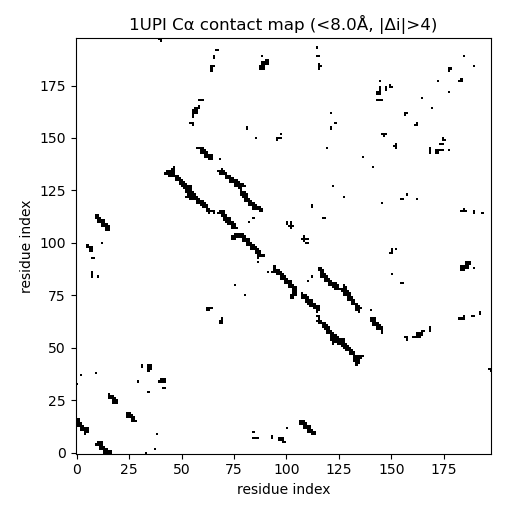.914 21.615 1.00 30.92 92 SER A O 1
ATOM 734 N N . PRO A 1 113 ? -3.207 28.065 23.374 1.00 35.00 93 PRO A N 1
ATOM 735 C CA . PRO A 1 113 ? -3.956 27.264 24.354 1.00 33.58 93 PRO A CA 1
ATOM 736 C C . PRO A 1 113 ? -5.472 27.216 24.159 1.00 34.20 93 PRO A C 1
ATOM 737 O O . PRO A 1 113 ? -6.118 26.247 24.578 1.00 31.51 93 PRO A O 1
ATOM 741 N N . THR A 1 114 ? -6.051 28.268 23.550 1.00 27.70 94 THR A N 1
ATOM 742 C CA . THR A 1 114 ? -7.470 28.331 23.357 1.00 29.48 94 THR A CA 1
ATOM 743 C C . THR A 1 114 ? -7.826 28.286 21.878 1.00 27.18 94 THR A C 1
ATOM 744 O O . THR A 1 114 ? -8.910 28.731 21.493 1.00 26.57 94 THR A O 1
ATOM 748 N N . PHE A 1 115 ? -6.927 27.708 21.064 1.00 27.67 95 PHE A N 1
ATOM 749 C CA . PHE A 1 115 ? -7.173 27.500 19.633 1.00 25.42 95 PHE A CA 1
ATOM 750 C C . PHE A 1 115 ? -8.546 26.903 19.465 1.00 25.31 95 PHE A C 1
ATOM 751 O O . PHE A 1 115 ? -8.867 25.876 20.087 1.00 27.40 95 PHE A O 1
ATOM 759 N N . GLY A 1 116 ? -9.359 27.537 18.635 1.00 20.79 96 GLY A N 1
ATOM 760 C CA . GLY A 1 116 ? -10.665 27.077 18.229 1.00 26.22 96 GLY A CA 1
ATOM 761 C C . GLY A 1 116 ? -11.780 27.653 19.044 1.00 25.95 96 GLY A C 1
ATOM 762 O O . GLY A 1 116 ? -12.959 27.482 18.709 1.00 30.43 96 GLY A O 1
ATOM 763 N N . ARG A 1 117 ? -11.429 28.344 20.132 1.00 24.54 97 ARG A N 1
ATOM 764 C CA . ARG A 1 117 ? -12.475 28.852 20.980 1.00 28.73 97 ARG A CA 1
ATOM 765 C C . ARG A 1 117 ? -12.884 30.230 20.504 1.00 25.78 97 ARG A C 1
ATOM 766 O O . ARG A 1 117 ? -12.150 30.839 19.752 1.00 25.53 97 ARG A O 1
ATOM 774 N N . TRP A 1 118 ? -14.082 30.627 20.894 1.00 25.35 98 TRP A N 1
ATOM 775 C CA . TRP A 1 118 ? -14.621 31.948 20.527 1.00 24.45 98 TRP A CA 1
ATOM 776 C C . TRP A 1 118 ? -15.331 32.556 21.706 1.00 25.53 98 TRP A C 1
ATOM 777 O O . TRP A 1 118 ? -15.601 31.905 22.725 1.00 23.44 98 TRP A O 1
ATOM 788 N N . ASP A 1 119 ? -15.620 33.854 21.597 1.00 21.40 99 ASP A N 1
ATOM 789 C CA . ASP A 1 119 ? -16.364 34.545 22.631 1.00 21.16 99 ASP A CA 1
ATOM 790 C C . ASP A 1 119 ? -17.058 35.683 21.904 1.00 20.99 99 ASP A C 1
ATOM 791 O O . ASP A 1 119 ? -16.770 35.933 20.725 1.00 20.60 99 ASP A O 1
ATOM 796 N N . SER A 1 120 ? -17.926 36.376 22.607 1.00 23.72 100 SER A N 1
ATOM 797 C CA . SER A 1 120 ? -18.771 37.442 22.021 1.00 22.52 100 SER A CA 1
ATOM 798 C C . SER A 1 120 ? -18.912 38.649 22.935 1.00 27.53 100 SER A C 1
ATOM 799 O O . SER A 1 120 ? -18.661 38.588 24.152 1.00 24.50 100 SER A O 1
ATOM 802 N N . VAL A 1 121 ? -19.272 39.773 22.308 1.00 23.89 101 VAL A N 1
ATOM 803 C CA . VAL A 1 121 ? -19.559 41.010 22.982 1.00 27.69 101 VAL A CA 1
ATOM 804 C C . VAL A 1 121 ? -20.795 41.552 22.314 1.00 22.35 101 VAL A C 1
ATOM 805 O O . VAL A 1 121 ? -20.921 41.503 21.084 1.00 24.48 101 VAL A O 1
ATOM 809 N N . LEU A 1 122 ? -21.704 42.076 23.115 1.00 21.88 102 LEU A N 1
ATOM 810 C CA . LEU A 1 122 ? -22.875 42.775 22.605 1.00 21.88 102 LEU A CA 1
ATOM 811 C C . LEU A 1 122 ? -22.511 44.269 22.438 1.00 22.83 102 LEU A C 1
ATOM 812 O O . LEU A 1 122 ? -22.329 44.972 23.424 1.00 24.12 102 LEU A O 1
ATOM 817 N N . LEU A 1 123 ? -22.424 44.697 21.195 1.00 21.31 103 LEU A N 1
ATOM 818 C CA . LEU A 1 123 ? -22.137 46.101 20.860 1.00 24.34 103 LEU A CA 1
ATOM 819 C C . LEU A 1 123 ? -23.466 46.762 20.581 1.00 20.05 103 LEU A C 1
ATOM 820 O O . LEU A 1 123 ? -24.238 46.309 19.764 1.00 23.70 103 LEU A O 1
ATOM 825 N N . ASP A 1 124 ? -23.737 47.900 21.193 1.00 21.69 104 ASP A N 1
ATOM 826 C CA . ASP A 1 124 ? -24.926 48.610 20.850 1.00 20.79 104 ASP A CA 1
ATOM 827 C C . ASP A 1 124 ? -24.847 50.077 21.293 1.00 22.29 104 ASP A C 1
ATOM 828 O O . ASP A 1 124 ? -23.859 50.475 21.896 1.00 21.82 104 ASP A O 1
ATOM 833 N N . ASP A 1 125 ? -25.899 50.846 20.982 1.00 23.85 105 ASP A N 1
ATOM 834 C CA . ASP A 1 125 ? -25.956 52.279 21.265 1.00 25.12 105 ASP A CA 1
ATOM 835 C C . ASP A 1 125 ? -26.528 52.556 22.666 1.00 29.49 105 ASP A C 1
ATOM 836 O O . ASP A 1 125 ? -26.909 53.675 22.972 1.00 29.38 105 ASP A O 1
ATOM 841 N N . GLN A 1 126 ? -26.656 51.513 23.482 1.00 27.57 106 GLN A N 1
ATOM 842 C CA . GLN A 1 126 ? -27.110 51.654 24.864 1.00 29.20 106 GLN A CA 1
ATOM 843 C C . GLN A 1 126 ? -25.923 51.708 25.794 1.00 25.36 106 GLN A C 1
ATOM 844 O O . GLN A 1 126 ? -25.671 52.709 26.408 1.00 26.73 106 GLN A O 1
ATOM 855 N N . ASP A 1 127 ? -25.166 50.630 25.899 1.00 25.72 107 ASP A N 1
ATOM 856 C CA . ASP A 1 127 ? -23.950 50.637 26.724 1.00 24.37 107 ASP A CA 1
ATOM 857 C C . ASP A 1 127 ? -22.677 51.070 26.000 1.00 21.12 107 ASP A C 1
ATOM 858 O O . ASP A 1 127 ? -21.650 51.391 26.640 1.00 20.10 107 ASP A O 1
ATOM 863 N N . ARG A 1 128 ? -22.742 51.063 24.684 1.00 22.85 108 ARG A N 1
ATOM 864 C CA . ARG A 1 128 ? -21.674 51.614 23.837 1.00 20.39 108 ARG A CA 1
ATOM 865 C C . ARG A 1 128 ? -20.324 50.967 24.073 1.00 21.45 108 ARG A C 1
ATOM 866 O O . ARG A 1 128 ? -19.270 51.597 24.053 1.00 20.14 108 ARG A O 1
ATOM 874 N N . ARG A 1 129 ? -20.360 49.664 24.183 1.00 20.85 109 ARG A N 1
ATOM 875 C CA . ARG A 1 129 ? -19.138 48.919 24.376 1.00 20.34 109 ARG A CA 1
ATOM 876 C C . ARG A 1 129 ? -18.336 48.849 23.080 1.00 16.73 109 ARG A C 1
ATOM 877 O O . ARG A 1 129 ? -18.861 49.098 21.988 1.00 18.71 109 ARG A O 1
ATOM 892 N N . THR A 1 130 ? -17.085 48.435 23.257 1.00 19.58 110 THR A N 1
ATOM 893 C CA . THR A 1 130 ? -16.202 48.071 22.163 1.00 18.24 110 THR A CA 1
ATOM 894 C C . THR A 1 130 ? -15.595 46.701 22.349 1.00 17.93 110 THR A C 1
ATOM 895 O O . THR A 1 130 ? -15.377 46.264 23.470 1.00 18.83 110 THR A O 1
ATOM 899 N N . ILE A 1 131 ? -15.311 46.089 21.244 1.00 16.73 111 ILE A N 1
ATOM 900 C CA . ILE A 1 131 ? -14.416 44.895 21.226 1.00 16.71 111 ILE A CA 1
ATOM 901 C C . ILE A 1 131 ? -13.138 45.249 20.533 1.00 17.83 111 ILE A C 1
ATOM 902 O O . ILE A 1 131 ? -13.115 45.760 19.397 1.00 18.38 111 ILE A O 1
ATOM 907 N N . TYR A 1 132 ? -12.047 44.983 21.233 1.00 16.70 112 TYR A N 1
ATOM 908 C CA . TYR A 1 132 ? -10.745 45.007 20.633 1.00 17.08 112 TYR A CA 1
ATOM 909 C C . TYR A 1 132 ? -10.281 43.557 20.291 1.00 20.52 112 TYR A C 1
ATOM 910 O O . TYR A 1 132 ? -10.213 42.695 21.136 1.00 20.58 112 TYR A O 1
ATOM 919 N N . VAL A 1 133 ? -9.981 43.388 19.034 1.00 18.87 113 VAL A N 1
ATOM 920 C CA . VAL A 1 133 ? -9.496 42.141 18.464 1.00 17.46 113 VAL A CA 1
ATOM 921 C C . VAL A 1 133 ? -8.067 42.303 18.016 1.00 19.49 113 VAL A C 1
ATOM 922 O O . VAL A 1 133 ? -7.813 42.944 17.028 1.00 18.48 113 VAL A O 1
ATOM 926 N N . SER A 1 134 ? -7.131 41.644 18.685 1.00 15.93 114 SER A N 1
ATOM 927 C CA . SER A 1 134 ? -5.749 41.853 18.357 1.00 18.08 114 SER A CA 1
ATOM 928 C C . SER A 1 134 ? -5.408 40.984 17.126 1.00 19.90 114 SER A C 1
ATOM 929 O O . SER A 1 134 ? -6.260 40.293 16.592 1.00 21.60 114 SER A O 1
ATOM 932 N N . GLU A 1 135 ? -4.154 41.076 16.724 1.00 20.13 115 GLU A N 1
ATOM 933 C CA . GLU A 1 135 ? -3.639 40.529 15.473 1.00 21.40 115 GLU A CA 1
ATOM 934 C C . GLU A 1 135 ? -3.768 39.026 15.397 1.00 23.12 115 GLU A C 1
ATOM 935 O O . GLU A 1 135 ? -3.572 38.333 16.399 1.00 23.87 115 GLU A O 1
ATOM 941 N N . GLY A 1 136 ? -4.177 38.536 14.225 1.00 24.35 116 GLY A N 1
ATOM 942 C CA . GLY A 1 136 ? -4.228 37.096 13.961 1.00 24.35 116 GLY A CA 1
ATOM 943 C C . GLY A 1 136 ? -5.459 36.422 14.515 1.00 24.42 116 GLY A C 1
ATOM 944 O O . GLY A 1 136 ? -5.489 35.201 14.684 1.00 31.62 116 GLY A O 1
ATOM 945 N N . LEU A 1 137 ? -6.451 37.202 14.914 1.00 21.94 117 LEU A N 1
ATOM 946 C CA . LEU A 1 137 ? -7.708 36.695 15.387 1.00 20.40 117 LEU A CA 1
ATOM 947 C C . LEU A 1 137 ? -8.691 36.882 14.294 1.00 20.39 117 LEU A C 1
ATOM 948 O O . LEU A 1 137 ? -8.439 37.597 13.324 1.00 21.51 117 LEU A O 1
ATOM 953 N N . ALA A 1 138 ? -9.787 36.136 14.373 1.00 19.85 118 ALA A N 1
ATOM 954 C CA . ALA A 1 138 ? -10.858 36.247 13.417 1.00 19.61 118 ALA A CA 1
ATOM 955 C C . ALA A 1 138 ? -12.021 36.903 14.096 1.00 18.71 118 ALA A C 1
ATOM 956 O O . ALA A 1 138 ? -12.277 36.711 15.280 1.00 19.42 118 ALA A O 1
ATOM 958 N N . HIS A 1 139 ? -12.758 37.672 13.317 1.00 22.08 119 HIS A N 1
ATOM 959 C CA . HIS A 1 139 ? -13.811 38.542 13.825 1.00 20.11 119 HIS A CA 1
ATOM 960 C C . HIS A 1 139 ? -15.015 38.545 12.889 1.00 19.97 119 HIS A C 1
ATOM 961 O O . HIS A 1 139 ? -14.816 38.480 11.673 1.00 20.91 119 HIS A O 1
ATOM 968 N N . GLY A 1 140 ? -16.170 38.698 13.476 1.00 17.32 120 GLY A N 1
ATOM 969 C CA . GLY A 1 140 ? -17.384 38.966 12.732 1.00 18.68 120 GLY A CA 1
ATOM 970 C C . GLY A 1 140 ? -18.499 39.419 13.600 1.00 18.70 120 GLY A C 1
ATOM 971 O O . GLY A 1 140 ? -18.388 39.443 14.844 1.00 22.42 120 GLY A O 1
ATOM 972 N N . PHE A 1 141 ? -19.621 39.755 12.997 1.00 20.75 121 PHE A N 1
ATOM 973 C CA . PHE A 1 141 ? -20.801 40.131 13.747 1.00 20.45 121 PHE A CA 1
ATOM 974 C C . PHE A 1 141 ? -22.089 39.865 13.008 1.00 22.07 121 PHE A C 1
ATOM 975 O O . PHE A 1 141 ? -22.087 39.663 11.796 1.00 22.84 121 PHE A O 1
ATOM 983 N N . LEU A 1 142 ? -23.159 39.821 13.791 1.00 23.82 122 LEU A N 1
ATOM 984 C CA . LEU A 1 142 ? -24.530 39.649 13.353 1.00 24.69 122 LEU A CA 1
ATOM 985 C C . LEU A 1 142 ? -25.271 40.810 13.844 1.00 21.45 122 LEU A C 1
ATOM 986 O O . LEU A 1 142 ? -25.340 41.033 15.036 1.00 23.68 122 LEU A O 1
ATOM 994 N N . ALA A 1 143 ? -25.868 41.561 12.932 1.00 25.88 123 ALA A N 1
ATOM 995 C CA . ALA A 1 143 ? -26.725 42.644 13.289 1.00 25.66 123 ALA A CA 1
ATOM 996 C C . ALA A 1 143 ? -28.071 42.169 13.803 1.00 28.47 123 ALA A C 1
ATOM 997 O O . ALA A 1 143 ? -28.742 41.398 13.125 1.00 32.76 123 ALA A O 1
ATOM 999 N N . LEU A 1 144 ? -28.426 42.704 14.963 1.00 29.02 124 LEU A N 1
ATOM 1000 C CA . LEU A 1 144 ? -29.613 42.323 15.689 1.00 32.02 124 LEU A CA 1
ATOM 1001 C C . LEU A 1 144 ? -30.768 43.287 15.418 1.00 34.50 124 LEU A C 1
ATOM 1002 O O . LEU A 1 144 ? -31.925 42.959 15.703 1.00 35.89 124 LEU A O 1
ATOM 1007 N N . GLN A 1 145 ? -30.448 44.473 14.913 1.00 33.57 125 GLN A N 1
ATOM 1008 C CA . GLN A 1 145 ? -31.446 45.504 14.574 1.00 31.97 125 GLN A CA 1
ATOM 1009 C C . GLN A 1 145 ? -31.175 46.103 13.206 1.00 35.50 125 GLN A C 1
ATOM 1010 O O . GLN A 1 145 ? -30.096 45.963 12.635 1.00 29.44 125 GLN A O 1
ATOM 1016 N N . ASP A 1 146 ? -32.187 46.804 12.696 1.00 31.99 126 ASP A N 1
ATOM 1017 C CA . ASP A 1 146 ? -32.072 47.465 11.428 1.00 33.37 126 ASP A CA 1
ATOM 1018 C C . ASP A 1 146 ? -31.240 48.702 11.725 1.00 25.60 126 ASP A C 1
ATOM 1019 O O . ASP A 1 146 ? -31.234 49.205 12.862 1.00 28.96 126 ASP A O 1
ATOM 1024 N N . ASN A 1 147 ? -30.593 49.190 10.683 1.00 27.60 127 ASN A N 1
ATOM 1025 C CA . ASN A 1 147 ? -29.825 50.435 10.787 1.00 29.05 127 ASN A CA 1
ATOM 1026 C C . ASN A 1 147 ? -28.825 50.324 11.926 1.00 22.27 127 ASN A C 1
ATOM 1027 O O . ASN A 1 147 ? -28.721 51.211 12.804 1.00 30.85 127 ASN A O 1
ATOM 1032 N N . SER A 1 148 ? -28.115 49.205 11.929 1.00 25.70 128 SER A N 1
ATOM 1033 C CA . SER A 1 148 ? -27.037 48.961 12.890 1.00 22.59 128 SER A CA 1
ATOM 1034 C C . SER A 1 148 ? -25.704 49.418 12.266 1.00 21.71 128 SER A C 1
ATOM 1035 O O . SER A 1 148 ? -25.217 48.856 11.300 1.00 22.51 128 SER A O 1
ATOM 1038 N N . THR A 1 149 ? -25.148 50.463 12.845 1.00 21.11 129 THR A N 1
ATOM 1039 C CA . THR A 1 149 ? -23.927 51.051 12.336 1.00 22.77 129 THR A CA 1
ATOM 1040 C C . THR A 1 149 ? -22.739 50.618 13.201 1.00 15.78 129 THR A C 1
ATOM 1041 O O . THR A 1 149 ? -22.773 50.842 14.416 1.00 21.10 129 THR A O 1
ATOM 1045 N N . VAL A 1 150 ? -21.726 50.092 12.554 1.00 19.55 130 VAL A N 1
ATOM 1046 C CA . VAL A 1 150 ? -20.508 49.604 13.161 1.00 18.59 130 VAL A CA 1
ATOM 1047 C C . VAL A 1 150 ? -19.422 50.423 12.604 1.00 18.60 130 VAL A C 1
ATOM 1048 O O . VAL A 1 150 ? -19.359 50.642 11.398 1.00 19.45 130 VAL A O 1
ATOM 1052 N N . MET A 1 151 ? -18.626 50.942 13.504 1.00 17.42 131 MET A N 1
ATOM 1053 C CA . MET A 1 151 ? -17.333 51.544 13.133 1.00 16.53 131 MET A CA 1
ATOM 1054 C C . MET A 1 151 ? -16.198 50.762 13.709 1.00 16.32 131 MET A C 1
ATOM 1055 O O . MET A 1 151 ? -16.256 50.361 14.863 1.00 17.86 131 MET A O 1
ATOM 1064 N N . TYR A 1 152 ? -15.115 50.709 12.977 1.00 17.38 132 TYR A N 1
ATOM 1065 C CA . TYR A 1 152 ? -13.942 50.025 13.407 1.00 18.46 132 TYR A CA 1
ATOM 1066 C C . TYR A 1 152 ? -12.644 50.589 12.933 1.00 14.08 132 TYR A C 1
ATOM 1067 O O . TYR A 1 152 ? -12.461 50.906 11.775 1.00 16.85 132 TYR A O 1
ATOM 1084 N N . LEU A 1 153 ? -11.766 50.787 13.897 1.00 14.53 133 LEU A N 1
ATOM 1085 C CA . LEU A 1 153 ? -10.429 51.274 13.684 1.00 14.85 133 LEU A CA 1
ATOM 1086 C C . LEU A 1 153 ? -9.595 50.021 13.361 1.00 15.90 133 LEU A C 1
ATOM 1087 O O . LEU A 1 153 ? -9.820 48.995 13.994 1.00 19.90 133 LEU A O 1
ATOM 1102 N N . SER A 1 155 ? -5.549 48.488 12.424 1.00 19.40 135 SER A N 1
ATOM 1103 C CA . SER A 1 155 ? -4.103 48.713 12.421 1.00 19.19 135 SER A CA 1
ATOM 1104 C C . SER A 1 155 ? -3.467 48.543 11.062 1.00 19.17 135 SER A C 1
ATOM 1105 O O . SER A 1 155 ? -2.254 48.797 10.935 1.00 24.13 135 SER A O 1
ATOM 1108 N N . ALA A 1 156 ? -4.222 48.117 10.071 1.00 20.54 136 ALA A N 1
ATOM 1109 C CA . ALA A 1 156 ? -3.730 48.080 8.665 1.00 17.92 136 ALA A CA 1
ATOM 1110 C C . ALA A 1 156 ? -4.791 48.382 7.700 1.00 21.31 136 ALA A C 1
ATOM 1111 O O . ALA A 1 156 ? -5.979 48.118 7.943 1.00 22.26 136 ALA A O 1
ATOM 1113 N N . GLU A 1 157 ? -4.392 48.954 6.567 1.00 21.28 137 GLU A N 1
ATOM 1114 C CA . GLU A 1 157 ? -5.336 49.198 5.501 1.00 20.32 137 GLU A CA 1
ATOM 1115 C C . GLU A 1 157 ? -5.801 47.859 4.903 1.00 21.44 137 GLU A C 1
ATOM 1116 O O . GLU A 1 157 ? -5.059 46.884 4.978 1.00 24.61 137 GLU A O 1
ATOM 1122 N N . TYR A 1 158 ? -6.987 47.890 4.317 1.00 24.15 138 TYR A N 1
ATOM 1123 C CA . TYR A 1 158 ? -7.590 46.833 3.533 1.00 28.02 138 TYR A CA 1
ATOM 1124 C C . TYR A 1 158 ? -6.587 46.272 2.544 1.00 29.29 138 TYR A C 1
ATOM 1125 O O . TYR A 1 158 ? -5.973 47.001 1.788 1.00 30.76 138 TYR A O 1
ATOM 1134 N N . ASN A 1 159 ? -6.360 44.972 2.607 1.00 29.26 139 ASN A N 1
ATOM 1135 C CA . ASN A 1 159 ? -5.410 44.339 1.731 1.00 28.00 139 ASN A CA 1
ATOM 1136 C C . ASN A 1 159 ? -6.058 43.024 1.329 1.00 31.23 139 ASN A C 1
ATOM 1137 O O . ASN A 1 159 ? -5.901 42.037 2.029 1.00 32.84 139 ASN A O 1
ATOM 1142 N N . PRO A 1 160 ? -6.874 43.053 0.287 1.00 35.04 140 PRO A N 1
ATOM 1143 C CA . PRO A 1 160 ? -7.662 41.861 -0.065 1.00 37.11 140 PRO A CA 1
ATOM 1144 C C . PRO A 1 160 ? -6.729 40.638 -0.333 1.00 38.44 140 PRO A C 1
ATOM 1145 O O . PRO A 1 160 ? -7.165 39.512 -0.123 1.00 40.78 140 PRO A O 1
ATOM 1149 N N . GLN A 1 161 ? -5.478 40.877 -0.714 1.00 37.06 141 GLN A N 1
ATOM 1150 C CA . GLN A 1 161 ? -4.471 39.831 -0.928 1.00 37.10 141 GLN A CA 1
ATOM 1151 C C . GLN A 1 161 ? -3.913 39.150 0.344 1.00 39.37 141 GLN A C 1
ATOM 1152 O O . GLN A 1 161 ? -3.222 38.116 0.276 1.00 38.05 141 GLN A O 1
ATOM 1158 N N . ARG A 1 162 ? -4.156 39.734 1.506 1.00 35.38 142 ARG A N 1
ATOM 1159 C CA . ARG A 1 162 ? -3.765 39.065 2.748 1.00 34.20 142 ARG A CA 1
ATOM 1160 C C . ARG A 1 162 ? -4.936 38.862 3.705 1.00 32.91 142 ARG A C 1
ATOM 1161 O O . ARG A 1 162 ? -4.726 38.460 4.850 1.00 32.61 142 ARG A O 1
ATOM 1169 N N . GLU A 1 163 ? -6.146 39.156 3.236 1.00 31.00 143 GLU A N 1
ATOM 1170 C CA . GLU A 1 163 ? -7.368 38.986 4.035 1.00 29.12 143 GLU A CA 1
ATOM 1171 C C . GLU A 1 163 ? -8.099 37.747 3.600 1.00 31.19 143 GLU A C 1
ATOM 1172 O O . GLU A 1 163 ? -8.199 37.431 2.424 1.00 32.17 143 GLU A O 1
ATOM 1178 N N . HIS A 1 164 ? -8.593 37.040 4.606 1.00 29.50 144 HIS A N 1
ATOM 1179 C CA . HIS A 1 164 ? -9.187 35.743 4.411 1.00 30.11 144 HIS A CA 1
ATOM 1180 C C . HIS A 1 164 ? -10.495 35.739 5.170 1.00 29.07 144 HIS A C 1
ATOM 1181 O O . HIS A 1 164 ? -10.716 36.509 6.097 1.00 26.63 144 HIS A O 1
ATOM 1188 N N . THR A 1 165 ? -11.362 34.842 4.761 1.00 26.65 145 THR A N 1
ATOM 1189 C CA . THR A 1 165 ? -12.583 34.610 5.426 1.00 22.50 145 THR A CA 1
ATOM 1190 C C . THR A 1 165 ? -12.706 33.129 5.818 1.00 25.38 145 THR A C 1
ATOM 1191 O O . THR A 1 165 ? -12.228 32.244 5.097 1.00 25.65 145 THR A O 1
ATOM 1195 N N . ILE A 1 166 ? -13.355 32.923 6.951 1.00 24.48 146 ILE A N 1
ATOM 1196 C CA . ILE A 1 166 ? -13.760 31.586 7.430 1.00 22.51 146 ILE A CA 1
ATOM 1197 C C . ILE A 1 166 ? -15.267 31.565 7.526 1.00 21.64 146 ILE A C 1
ATOM 1198 O O . ILE A 1 166 ? -15.864 32.493 7.971 1.00 24.73 146 ILE A O 1
ATOM 1213 N N . ALA A 1 168 ? -18.728 31.673 8.652 1.00 29.25 148 ALA A N 1
ATOM 1214 C CA . ALA A 1 168 ? -19.171 32.131 9.960 1.00 30.69 148 ALA A CA 1
ATOM 1215 C C . ALA A 1 168 ? -19.940 31.029 10.685 1.00 31.23 148 ALA A C 1
ATOM 1216 O O . ALA A 1 168 ? -19.928 30.965 11.900 1.00 27.70 148 ALA A O 1
ATOM 1218 N N . THR A 1 169 ? -20.586 30.144 9.919 1.00 32.72 149 THR A N 1
ATOM 1219 C CA . THR A 1 169 ? -21.345 29.038 10.511 1.00 29.62 149 THR A CA 1
ATOM 1220 C C . THR A 1 169 ? -20.576 27.709 10.444 1.00 31.45 149 THR A C 1
ATOM 1221 O O . THR A 1 169 ? -21.156 26.637 10.468 1.00 30.97 149 THR A O 1
ATOM 1225 N N . ASP A 1 170 ? -19.255 27.783 10.449 1.00 28.39 150 ASP A N 1
ATOM 1226 C CA . 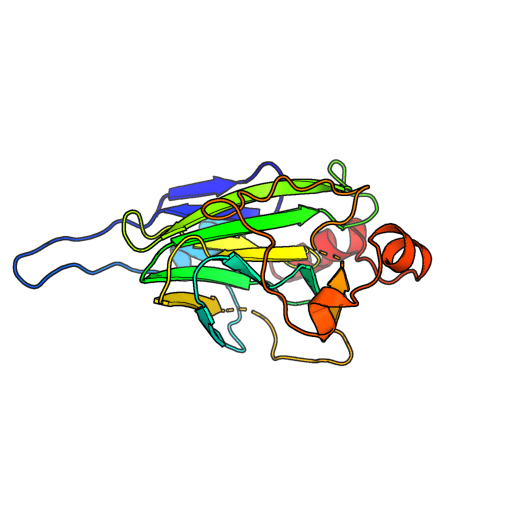ASP A 1 170 ? -18.410 26.593 10.449 1.00 29.57 150 ASP A CA 1
ATOM 1227 C C . ASP A 1 170 ? -18.691 25.664 11.611 1.00 28.60 150 ASP A C 1
ATOM 1228 O O . ASP A 1 170 ? -18.764 26.097 12.759 1.00 28.51 150 ASP A O 1
ATOM 1233 N N . PRO A 1 171 ? -18.876 24.368 11.342 1.00 27.12 151 PRO A N 1
ATOM 1234 C CA . PRO A 1 171 ? -19.317 23.467 12.414 1.00 27.08 151 PRO A CA 1
ATOM 1235 C C . PRO A 1 171 ? -18.210 23.159 13.431 1.00 24.47 151 PRO A C 1
ATOM 1236 O O . PRO A 1 171 ? -18.559 22.856 14.537 1.00 31.35 151 PRO A O 1
ATOM 1240 N N . THR A 1 172 ? -16.923 23.252 13.078 1.00 25.07 152 THR A N 1
ATOM 1241 C CA . THR A 1 172 ? -15.835 23.060 14.046 1.00 28.87 152 THR A CA 1
ATOM 1242 C C . THR A 1 172 ? -15.817 24.213 15.067 1.00 27.82 152 THR A C 1
ATOM 1243 O O . THR A 1 172 ? -15.751 23.983 16.296 1.00 25.92 152 THR A O 1
ATOM 1247 N N . LEU A 1 173 ? -15.942 25.453 14.573 1.00 27.21 153 LEU A N 1
ATOM 1248 C CA . LEU A 1 173 ? -15.980 26.604 15.484 1.00 27.15 153 LEU A CA 1
ATOM 1249 C C . LEU A 1 173 ? -17.262 26.634 16.248 1.00 24.60 153 LEU A C 1
ATOM 1250 O O . LEU A 1 173 ? -17.285 26.960 17.436 1.00 29.41 153 LEU A O 1
ATOM 1255 N N . ALA A 1 174 ? -18.358 26.390 15.546 1.00 25.21 154 ALA A N 1
ATOM 1256 C CA . ALA A 1 174 ? -19.624 26.163 16.187 1.00 28.52 154 ALA A CA 1
ATOM 1257 C C . ALA A 1 174 ? -20.024 27.367 17.001 1.00 27.19 154 ALA A C 1
ATOM 1258 O O . ALA A 1 174 ? -20.411 27.305 18.136 1.00 28.26 154 ALA A O 1
ATOM 1260 N N . VAL A 1 175 ? -19.929 28.514 16.369 1.00 26.56 155 VAL A N 1
ATOM 1261 C CA . VAL A 1 175 ? -20.360 29.713 17.022 1.00 25.15 155 VAL A CA 1
ATOM 1262 C C . VAL A 1 175 ? -21.833 29.674 17.110 1.00 23.56 155 VAL A C 1
ATOM 1263 O O . VAL A 1 175 ? -22.436 29.242 16.173 1.00 28.39 155 VAL A O 1
ATOM 1267 N N . ASP A 1 176 ? -22.375 30.096 18.248 1.00 25.50 156 ASP A N 1
ATOM 1268 C CA . ASP A 1 176 ? -23.828 30.258 18.458 1.00 27.38 156 ASP A CA 1
ATOM 1269 C C . ASP A 1 176 ? -24.345 31.636 18.089 1.00 28.07 156 ASP A C 1
ATOM 1270 O O . ASP A 1 176 ? -24.446 32.519 18.953 1.00 34.47 156 ASP A O 1
ATOM 1275 N N . TRP A 1 177 ? -24.726 31.819 16.834 1.00 31.43 157 TRP A N 1
ATOM 1276 C CA . TRP A 1 177 ? -25.273 33.089 16.373 1.00 27.08 157 TRP A CA 1
ATOM 1277 C C . TRP A 1 177 ? -26.733 33.213 16.822 1.00 32.66 157 TRP A C 1
ATOM 1278 O O . TRP A 1 177 ? -27.483 32.251 16.705 1.00 35.75 157 TRP A O 1
ATOM 1289 N N . PRO A 1 178 ? -27.136 34.348 17.375 1.00 29.86 158 PRO A N 1
ATOM 1290 C CA . PRO A 1 178 ? -28.535 34.596 17.748 1.00 31.92 158 PRO A CA 1
ATOM 1291 C C . PRO A 1 178 ? -29.495 35.071 16.676 1.00 37.72 158 PRO A C 1
ATOM 1292 O O . PRO A 1 178 ? -29.890 36.270 16.632 1.00 39.49 158 PRO A O 1
ATOM 1296 N N . LEU A 1 179 ? -29.991 34.114 15.898 1.00 37.34 159 LEU A N 1
ATOM 1297 C CA . LEU A 1 179 ? -30.835 34.399 14.753 1.00 37.21 159 LEU A CA 1
ATOM 1298 C C . LEU A 1 179 ? -31.973 35.373 15.042 1.00 32.92 159 LEU A C 1
ATOM 1299 O O . LEU A 1 179 ? -32.620 35.336 16.091 1.00 36.74 159 LEU A O 1
ATOM 1304 N N . VAL A 1 180 ? -32.214 36.230 14.070 1.00 33.77 160 VAL A N 1
ATOM 1305 C CA . VAL A 1 180 ? -33.225 37.276 14.190 1.00 33.47 160 VAL A CA 1
ATOM 1306 C C . VAL A 1 180 ? -34.602 36.863 13.689 1.00 34.01 160 VAL A C 1
ATOM 1307 O O . VAL A 1 180 ? -34.778 36.476 12.549 1.00 38.02 160 VAL A O 1
ATOM 1311 N N . ASP A 1 181 ? -35.557 37.112 14.584 1.00 32.15 161 ASP A N 1
ATOM 1312 C CA . ASP A 1 181 ? -36.963 36.609 14.665 1.00 31.34 161 ASP A CA 1
ATOM 1313 C C . ASP A 1 181 ? -37.635 35.963 13.473 1.00 41.84 161 ASP A C 1
ATOM 1314 O O . ASP A 1 181 ? -38.538 36.600 12.865 1.00 50.66 161 ASP A O 1
ATOM 1319 N N . GLY A 1 182 ? -37.282 34.713 13.118 1.00 42.52 162 GLY A N 1
ATOM 1320 C CA . GLY A 1 182 ? -36.163 33.918 13.651 1.00 44.20 162 GLY A CA 1
ATOM 1321 C C . GLY A 1 182 ? -35.595 33.228 12.407 1.00 44.32 162 GLY A C 1
ATOM 1322 O O . GLY A 1 182 ? -35.792 32.050 12.140 1.00 45.63 162 GLY A O 1
ATOM 1323 N N . ALA A 1 183 ? -34.865 34.010 11.629 1.00 43.00 163 ALA A N 1
ATOM 1324 C CA . ALA A 1 183 ? -34.634 33.765 10.212 1.00 41.30 163 ALA A CA 1
ATOM 1325 C C . ALA A 1 183 ? -33.157 33.518 9.891 1.00 38.94 163 ALA A C 1
ATOM 1326 O O . ALA A 1 183 ? -32.283 33.796 10.701 1.00 36.19 163 ALA A O 1
ATOM 1328 N N . ALA A 1 184 ? -32.875 33.014 8.696 1.00 36.50 164 ALA A N 1
ATOM 1329 C CA . ALA A 1 184 ? -31.494 32.745 8.314 1.00 37.69 164 ALA A CA 1
ATOM 1330 C C . ALA A 1 184 ? -30.767 34.083 8.198 1.00 36.92 164 ALA A C 1
ATOM 1331 O O . ALA A 1 184 ? -31.383 35.063 7.854 1.00 31.88 164 ALA A O 1
ATOM 1333 N N . PRO A 1 185 ? -29.482 34.098 8.486 1.00 35.08 165 PRO A N 1
ATOM 1334 C CA . PRO A 1 185 ? -28.692 35.326 8.310 1.00 37.37 165 PRO A CA 1
ATOM 1335 C C . PRO A 1 185 ? -28.582 35.720 6.850 1.00 37.86 165 PRO A C 1
ATOM 1336 O O . PRO A 1 185 ? -28.610 34.832 5.994 1.00 31.28 165 PRO A O 1
ATOM 1340 N N . SER A 1 186 ? -28.420 37.024 6.587 1.00 38.20 166 SER A N 1
ATOM 1341 C CA . SER A 1 186 ? -28.073 37.520 5.264 1.00 40.30 166 SER A CA 1
ATOM 1342 C C . SER A 1 186 ? -26.572 37.754 5.218 1.00 38.16 166 SER A C 1
ATOM 1343 O O . SER A 1 186 ? -26.044 38.482 6.064 1.00 27.80 166 SER A O 1
ATOM 1346 N N . LEU A 1 187 ? -25.914 37.133 4.244 1.00 34.71 167 LEU A N 1
ATOM 1347 C CA . LEU A 1 187 ? -24.490 37.301 4.027 1.00 37.91 167 LEU A CA 1
ATOM 1348 C C . LEU A 1 187 ? -24.198 37.823 2.643 1.00 38.90 167 LEU A C 1
ATOM 1349 O O . LEU A 1 187 ? -24.941 37.567 1.672 1.00 37.37 167 LEU A O 1
ATOM 1354 N N . SER A 1 188 ? -23.069 38.507 2.546 1.00 33.12 168 SER A N 1
ATOM 1355 C CA . SER A 1 188 ? -22.480 38.825 1.251 1.00 35.07 168 SER A CA 1
ATOM 1356 C C . SER A 1 188 ? -22.270 37.553 0.489 1.00 36.04 168 SER A C 1
ATOM 1357 O O . SER A 1 188 ? -22.274 36.471 1.088 1.00 32.66 168 SER A O 1
ATOM 1360 N N . ASP A 1 189 ? -22.068 37.678 -0.828 1.00 36.90 169 ASP A N 1
ATOM 1361 C CA . ASP A 1 189 ? -21.733 36.526 -1.645 1.00 38.73 169 ASP A CA 1
ATOM 1362 C C . ASP A 1 189 ? -20.405 35.886 -1.204 1.00 39.04 169 ASP A C 1
ATOM 1363 O O . ASP A 1 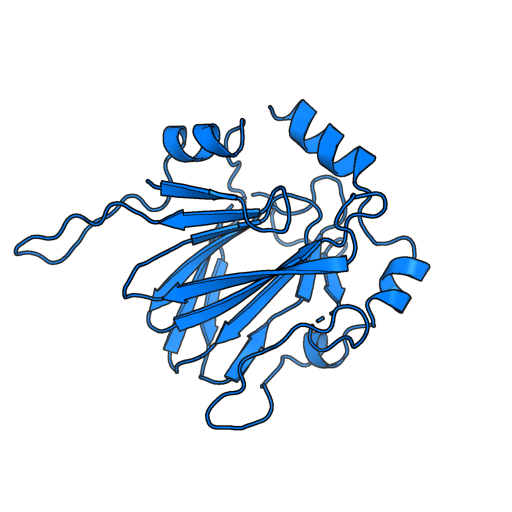189 ? -20.294 34.641 -1.151 1.00 38.24 169 ASP A O 1
ATOM 1368 N N . ARG A 1 190 ? -19.406 36.704 -0.855 1.00 39.09 170 ARG A 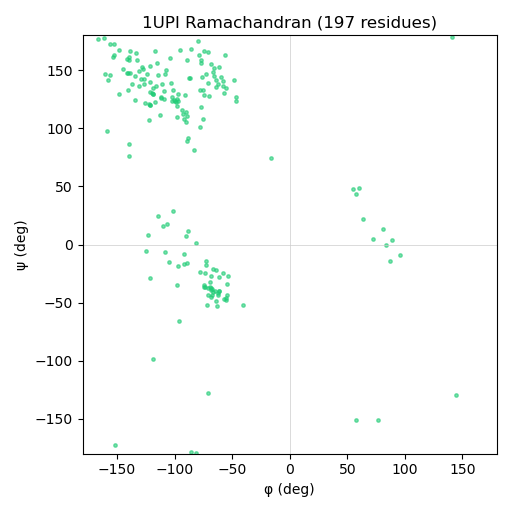N 1
ATOM 1369 C CA . ARG A 1 190 ? -18.066 36.177 -0.552 1.00 43.08 170 ARG A CA 1
ATOM 1370 C C . ARG A 1 190 ? -18.047 35.418 0.778 1.00 37.13 170 ARG A C 1
ATOM 1371 O O . ARG A 1 190 ? -17.289 34.416 0.931 1.00 33.90 170 ARG A O 1
ATOM 1386 N N . ASP A 1 191 ? -18.808 35.962 1.724 1.00 35.74 171 ASP A N 1
ATOM 1387 C CA . ASP A 1 191 ? -18.953 35.415 3.083 1.00 33.19 171 ASP A CA 1
ATOM 1388 C C . ASP A 1 191 ? -19.806 34.175 3.023 1.00 35.05 171 ASP A C 1
ATOM 1389 O O . ASP A 1 191 ? -19.543 33.232 3.738 1.00 31.23 171 ASP A O 1
ATOM 1394 N N . ALA A 1 192 ? -20.816 34.183 2.155 1.00 34.51 172 ALA A N 1
ATOM 1395 C CA . ALA A 1 192 ? -21.619 32.974 1.938 1.00 37.23 172 ALA A CA 1
ATOM 1396 C C . ALA A 1 192 ? -20.847 31.823 1.280 1.00 36.00 172 ALA A C 1
ATOM 1397 O O . ALA A 1 192 ? -21.243 30.673 1.448 1.00 39.70 172 ALA A O 1
ATOM 1399 N N . ALA A 1 193 ? -19.737 32.082 0.594 1.00 36.18 173 ALA A N 1
ATOM 1400 C CA . ALA A 1 193 ? -18.956 31.035 -0.055 1.00 37.29 173 ALA A CA 1
ATOM 1401 C C . ALA A 1 193 ? -17.622 30.803 0.644 1.00 37.11 173 ALA A C 1
ATOM 1402 O O . ALA A 1 193 ? -16.674 30.197 0.083 1.00 39.42 173 ALA A O 1
ATOM 1404 N N . ALA A 1 194 ? -17.508 31.316 1.865 1.00 34.10 174 ALA A N 1
ATOM 1405 C CA . ALA A 1 194 ? -16.231 31.223 2.550 1.00 33.78 174 ALA A CA 1
ATOM 1406 C C . ALA A 1 194 ? -15.872 29.775 2.865 1.00 30.74 174 ALA A C 1
ATOM 1407 O O . ALA A 1 194 ? -16.728 28.987 3.201 1.00 29.09 174 ALA A O 1
ATOM 1409 N N . PRO A 1 195 ? -14.588 29.450 2.804 1.00 30.40 175 PRO A N 1
ATOM 1410 C CA . PRO A 1 195 ? -14.119 28.110 3.104 1.00 30.69 175 PRO A CA 1
ATOM 1411 C C . PRO A 1 195 ? -14.236 27.804 4.591 1.00 30.83 175 PRO A C 1
ATOM 1412 O O . PRO A 1 195 ? -14.413 28.690 5.439 1.00 28.25 175 PRO A O 1
ATOM 1416 N N . SER A 1 196 ? -14.122 26.519 4.899 1.00 31.23 176 SER A N 1
ATOM 1417 C CA . SER A 1 196 ? -14.301 26.025 6.252 1.00 29.23 176 SER A CA 1
ATOM 1418 C C . SER A 1 196 ? -13.024 26.355 7.014 1.00 24.46 176 SER A C 1
ATOM 1419 O O . SER A 1 196 ? -11.936 26.521 6.413 1.00 26.73 176 SER A O 1
ATOM 1422 N N . PHE A 1 197 ? -13.151 26.394 8.334 1.00 26.28 177 PHE A N 1
ATOM 1423 C CA . PHE A 1 197 ? -12.016 26.545 9.236 1.00 22.98 177 PHE A CA 1
ATOM 1424 C C . PHE A 1 197 ? -10.984 25.464 8.940 1.00 24.08 177 PHE A C 1
ATOM 1425 O O . PHE A 1 197 ? -9.792 25.739 8.905 1.00 25.26 177 PHE A O 1
ATOM 1433 N N . GLU A 1 198 ? -11.442 24.220 8.727 1.00 27.94 178 GLU A N 1
ATOM 1434 C CA . GLU A 1 198 ? -10.497 23.138 8.432 1.00 27.84 178 GLU A CA 1
ATOM 1435 C C . GLU A 1 198 ? -9.843 23.349 7.049 1.00 24.77 178 GLU A C 1
ATOM 1436 O O . GLU A 1 198 ? -8.662 23.165 6.949 1.00 27.18 178 GLU A O 1
ATOM 1447 N N . ASP A 1 199 ? -10.560 23.841 6.038 1.00 28.24 179 ASP A N 1
ATOM 1448 C CA . ASP A 1 199 ? -9.894 24.219 4.773 1.00 31.26 179 ASP A CA 1
ATOM 1449 C C . ASP A 1 199 ? -8.774 25.254 4.969 1.00 28.17 179 ASP A C 1
ATOM 1450 O O . ASP A 1 199 ? -7.642 25.101 4.474 1.00 29.25 179 ASP A O 1
ATOM 1455 N N . VAL A 1 200 ? -9.102 26.293 5.739 1.00 31.16 180 VAL A N 1
ATOM 1456 C CA . VAL A 1 200 ? -8.118 27.330 6.006 1.00 26.72 180 VAL A CA 1
ATOM 1457 C C . VAL A 1 200 ? -6.944 26.782 6.776 1.00 26.16 180 VAL A C 1
ATOM 1458 O O . VAL A 1 200 ? -5.782 27.021 6.399 1.00 29.54 180 VAL A O 1
ATOM 1462 N N . ARG A 1 201 ? -7.187 26.041 7.852 1.00 24.19 181 ARG A N 1
ATOM 1463 C CA . ARG A 1 201 ? -6.105 25.450 8.625 1.00 23.79 181 ARG A CA 1
ATOM 1464 C C . ARG A 1 201 ? -5.204 24.593 7.722 1.00 25.95 181 ARG A C 1
ATOM 1465 O O . ARG A 1 201 ? -3.978 24.623 7.854 1.00 28.58 181 ARG A O 1
ATOM 1473 N N . ALA A 1 202 ? -5.834 23.770 6.902 1.00 26.26 182 ALA A N 1
ATOM 1474 C CA . ALA A 1 202 ? -5.036 22.808 6.117 1.00 29.07 182 ALA A CA 1
ATOM 1475 C C . ALA A 1 202 ? -4.264 23.535 4.988 1.00 32.89 182 ALA A C 1
ATOM 1476 O O . ALA A 1 202 ? -3.252 23.005 4.485 1.00 33.93 182 ALA A O 1
ATOM 1478 N N . SER A 1 203 ? -4.695 24.762 4.659 1.00 31.99 183 SER A N 1
ATOM 1479 C CA . SER A 1 203 ? -3.977 25.614 3.693 1.00 35.72 183 SER A CA 1
ATOM 1480 C C . SER A 1 203 ? -2.762 26.393 4.275 1.00 35.15 183 SER A C 1
ATOM 1481 O O . SER A 1 203 ? -2.080 27.124 3.547 1.00 35.13 183 SER A O 1
ATOM 1484 N N . GLY A 1 204 ? -2.479 26.197 5.559 1.00 29.81 184 GLY A N 1
ATOM 1485 C CA . GLY A 1 204 ? -1.394 26.837 6.257 1.00 29.88 184 GLY A CA 1
ATOM 1486 C C . GLY A 1 204 ? -1.608 28.340 6.307 1.00 29.52 184 GLY A C 1
ATOM 1487 O O . GLY A 1 204 ? -0.641 29.057 6.459 1.00 33.15 184 GLY A O 1
ATOM 1488 N N . LEU A 1 205 ? -2.846 28.803 6.158 1.00 24.64 185 LEU A N 1
ATOM 1489 C CA . LEU A 1 205 ? -3.145 30.257 6.199 1.00 28.91 185 LEU A CA 1
ATOM 1490 C C . LEU A 1 205 ? -3.513 30.827 7.567 1.00 29.42 185 LEU A C 1
ATOM 1491 O O . LEU A 1 205 ? -3.605 32.071 7.725 1.00 26.82 185 LEU A O 1
ATOM 1496 N N . LEU A 1 206 ? -3.697 29.977 8.558 1.00 27.74 186 LEU A N 1
ATOM 1497 C CA . LEU A 1 206 ? -4.000 30.484 9.876 1.00 24.79 186 LEU A CA 1
ATOM 1498 C C . LEU A 1 206 ? -2.756 31.018 10.485 1.00 27.98 186 LEU A C 1
ATOM 1499 O O . LEU A 1 206 ? -1.659 30.483 10.370 1.00 26.60 186 LEU A O 1
ATOM 1504 N N . PRO A 1 207 ? -2.946 32.095 11.237 1.00 24.71 187 PRO A N 1
ATOM 1505 C CA . PRO A 1 207 ? -1.864 32.621 12.035 1.00 26.51 187 PRO A CA 1
ATOM 1506 C C . PRO A 1 207 ? -1.358 31.640 13.085 1.00 27.21 187 PRO A C 1
ATOM 1507 O O . PRO A 1 207 ? -2.096 30.772 13.571 1.00 24.72 187 PRO A O 1
ATOM 1511 N N . ARG A 1 208 ? -0.093 31.800 13.426 1.00 26.17 188 ARG A N 1
ATOM 1512 C CA . ARG A 1 208 ? 0.527 31.061 14.523 1.00 29.18 188 ARG A CA 1
ATOM 1513 C C . ARG A 1 208 ? 0.617 31.901 15.788 1.00 29.44 188 ARG A C 1
ATOM 1514 O O . ARG A 1 208 ? 1.193 32.979 15.762 1.00 28.05 188 ARG A O 1
ATOM 1522 N N . TRP A 1 209 ? 0.061 31.374 16.866 1.00 27.93 189 TRP A N 1
ATOM 1523 C CA . TRP A 1 209 ? 0.215 31.902 18.221 1.00 30.13 189 TRP A CA 1
ATOM 1524 C C . TRP A 1 209 ? 1.639 32.366 18.498 1.00 32.31 189 TRP A C 1
ATOM 1525 O O . TRP A 1 209 ? 1.852 33.507 18.942 1.00 30.91 189 TRP A O 1
ATOM 1536 N N . GLU A 1 210 ? 2.634 31.521 18.246 1.00 29.99 190 GLU A N 1
ATOM 1537 C CA . GLU A 1 210 ? 4.023 31.929 18.574 1.00 32.65 190 GLU A CA 1
ATOM 1538 C C . GLU A 1 210 ? 4.383 33.260 17.881 1.00 30.89 190 GLU A C 1
ATOM 1539 O O . GLU A 1 210 ? 4.943 34.154 18.527 1.00 32.13 190 GLU A O 1
ATOM 1545 N N . GLN A 1 211 ? 4.100 33.377 16.583 1.00 30.50 191 GLN A N 1
ATOM 1546 C CA . GLN A 1 211 ? 4.437 34.602 15.879 1.00 34.32 191 GLN A CA 1
ATOM 1547 C C . GLN A 1 211 ? 3.504 35.750 16.231 1.00 33.93 191 GLN A C 1
ATOM 1548 O O . GLN A 1 211 ? 3.973 36.873 16.275 1.00 30.20 191 GLN A O 1
ATOM 1559 N N . THR A 1 212 ? 2.217 35.505 16.476 1.00 31.23 192 THR A N 1
ATOM 1560 C CA . THR A 1 212 ? 1.364 36.673 16.797 1.00 32.66 192 THR A CA 1
ATOM 1561 C C . THR A 1 212 ? 1.764 37.227 18.140 1.00 32.11 192 THR A C 1
ATOM 1562 O O . THR A 1 212 ? 1.820 38.432 18.298 1.00 29.80 192 THR A O 1
ATOM 1566 N N . GLN A 1 213 ? 2.068 36.340 19.088 1.00 34.33 193 GLN A N 1
ATOM 1567 C CA . GLN A 1 213 ? 2.507 36.757 20.416 1.00 33.99 193 GLN A CA 1
ATOM 1568 C C . GLN A 1 213 ? 3.808 37.517 20.287 1.00 35.00 193 GLN A C 1
ATOM 1569 O O . GLN A 1 213 ? 3.977 38.544 20.920 1.00 33.45 193 GLN A O 1
ATOM 1575 N N . ARG A 1 214 ? 4.728 37.027 19.461 1.00 34.33 194 ARG A N 1
ATOM 1576 C CA . ARG A 1 214 ? 6.007 37.727 19.262 1.00 37.08 194 ARG A CA 1
ATOM 1577 C C . ARG A 1 214 ? 5.859 39.069 18.555 1.00 36.04 194 ARG A C 1
ATOM 1578 O O . ARG A 1 214 ? 6.590 40.008 18.859 1.00 38.31 194 ARG A O 1
ATOM 1586 N N . PHE A 1 215 ? 4.963 39.146 17.577 1.00 35.95 195 PHE A N 1
ATOM 1587 C CA . PHE A 1 215 ? 4.725 40.388 16.825 1.00 36.53 195 PHE A CA 1
ATOM 1588 C C . PHE A 1 215 ? 4.151 41.453 17.752 1.00 31.57 195 PHE A C 1
ATOM 1589 O O . PHE A 1 215 ? 4.539 42.629 17.675 1.00 33.61 195 PHE A O 1
ATOM 1597 N N . ILE A 1 216 ? 3.252 41.045 18.634 1.00 33.07 196 ILE A N 1
ATOM 1598 C CA . ILE A 1 216 ? 2.651 41.971 19.610 1.00 31.89 196 ILE A CA 1
ATOM 1599 C C . ILE A 1 216 ? 3.691 42.400 20.642 1.00 33.18 196 ILE A C 1
ATOM 1600 O O . ILE A 1 216 ? 3.659 43.525 21.114 1.00 35.22 196 ILE A O 1
ATOM 1605 N N . GLY A 1 217 ? 4.640 41.505 20.959 1.00 32.60 197 GLY A N 1
ATOM 1606 C CA . GLY A 1 217 ? 5.716 41.821 21.879 1.00 32.23 197 GLY A CA 1
ATOM 1607 C C . GLY A 1 217 ? 6.687 42.818 21.316 1.00 33.90 197 GLY A C 1
ATOM 1608 O O . GLY A 1 217 ? 7.156 43.689 22.041 1.00 40.06 197 GLY A O 1
ATOM 1609 N N . GLU A 1 218 ? 6.970 42.743 20.022 1.00 35.98 198 GLU A N 1
ATOM 1610 C CA . GLU A 1 218 ? 7.874 43.707 19.392 1.00 40.09 198 GLU A CA 1
ATOM 1611 C C . GLU A 1 218 ? 7.247 45.127 19.333 1.00 38.39 198 GLU A C 1
ATOM 1612 O O . GLU A 1 218 ? 7.963 46.113 19.359 1.00 37.55 198 GLU A O 1
ATOM 1618 N N . MET A 1 219 ? 5.917 45.216 19.295 1.00 38.39 199 MET A N 1
ATOM 1619 C CA . MET A 1 219 ? 5.226 46.513 19.398 1.00 40.01 199 MET A CA 1
ATOM 1620 C C . MET A 1 219 ? 5.232 47.065 20.813 1.00 43.18 199 MET A C 1
ATOM 1621 O O . MET A 1 219 ? 5.299 48.284 21.003 1.00 40.00 199 MET A O 1
ATOM 1626 N N . ARG A 1 220 ? 5.108 46.166 21.793 1.00 45.91 200 ARG A N 1
ATOM 1627 C CA . ARG A 1 220 ? 5.049 46.548 23.197 1.00 50.25 200 ARG A CA 1
ATOM 1628 C C . ARG A 1 220 ? 6.410 47.050 23.680 1.00 53.99 200 ARG A C 1
ATOM 1629 O O . ARG A 1 220 ? 7.044 47.951 23.114 1.00 57.48 200 ARG A O 1
ATOM 1631 N N . GLY A 1 221 ? 6.932 46.588 24.689 1.00 59.61 201 GLY A N 1
#

Solvent-accessible surface area: 9584 Å² total

InterPro domains:
  IPR000888 dTDP-4-dehydrorhamnose 3,5-epimerase-like [PF00908] (6-179)
  IPR000888 dTDP-4-dehydrorhamnose 3,5-epimerase-like [PTHR21047] (2-179)
  IPR000888 dTDP-4-dehydrorhamnose 3,5-epimerase-like [TIGR01221] (5-180)
  IPR000888 dTDP-4-dehydrorhamnose 3,5-epimerase-like [cd00438] (3-174)
  IPR011051 RmlC-like cupin domain superfamily [SSF51182] (1-197)
  IPR014710 RmlC-like jelly roll fold [G3DSA:2.60.120.10] (1-202)

Organism: Mycobacterium tuberculosis (strain ATCC 25618 / H37Rv) (NCBI:txid83332)